Protein AF-A0A8H7RLG9-F1 (afdb_monomer)

Foldseek 3Di:
DDDDDDDDDDDDDPPDPFAWPDKDKDFQLLADPPDPDDDDDDDDDPPDDDDPPDPDLPPLDDSQNRQNWGWMKMWIATPVCNPDIDIDTPDDGDRDDQLDLSRLSNDDADPVLLVQLLVVVVVVDDLVVSQVVQCVVLCPPRSNHSSVHRDSSSSVSSVVVSCVVVLPPPCPPPVPDWDKDKDFDPVLLVCCLDPQVQEWEWEWDAPPDSDNQKIKIWIWTQDPPPRDTDTGMMMITSDPALVSVLVNLQVSVVSVRQHQEYEYAPDPSNVVSCCVNHVNHHYHYDVVNVVVVVVVVVVVPDDPPPDPPDD

pLDDT: mean 76.46, std 20.02, range [27.7, 96.75]

Sequence (311 aa):
MLETQESENQPHRRQRKQTVVWTRYYRCHRATIREQNDNNNSEDEEEELYDDDEIKTHPVQKKTKQAKCLASLKVTCYMDDINNVVISYLHEHSGHTPRSIEDVQFLPKSDKLNERILEELRKGYNVRSVREYLQCEYDSLPITNRDSYVNTVDVYNIFYKYREERCAKDTVDFASDQFSFGFSAPWQKELLLSTAGKFISSDATHDVSQYSDGVMYTMVIRHPIVGRGIPVAYLITNNLSSTPLVGWFYSLASLGLTPQRITIDHDFAEDNALTTVWPGCTTQHYVWHVQRAWMINIKSKVVASVGRTTG

Nearest PDB structures (foldseek):
  6xg8-assembly1_B  TM=5.060E-01  e=2.180E-05  Acetivibrio thermocellus ATCC 27405
  6xgx-assembly1_B  TM=5.159E-01  e=1.483E-04  Acetivibrio thermocellus ATCC 27405
  6xg8-assembly1_A  TM=4.562E-01  e=1.400E-04  Acetivibrio thermocellus ATCC 27405
  6p5a-assembly1_G  TM=3.256E-01  e=2.277E-03  Drosophila melanogaster
  1wsj-assembly5_E  TM=4.212E-01  e=1.779E-01  Escherichia coli

Radius of gyration: 31.83 Å; Cα contacts (8 Å, |Δi|>4): 408; chains: 1; bounding box: 73×69×99 Å

Secondary structure (DSSP, 8-state):
-----------------PPEEEEEEEE-TTS--------------------TT------SS----------EEEEEEETTEEEEEEEEEEE---SS-TTSHHHHTTSPPPHHHHHHHHHHHHTT--HHHHHHHHHHHTTTS-TTSGGG---HHHHHHHHHHHHHHHT---TTTSSS---EEEE--HHHHHHHHSGGGGEEEEEEEES-SS-TT-EEEEEEEE-TTT-SEEEEEEEEES--SHHHHHHHHHHHHHTT---SEEEE-S-HHHHHHHHHH-TTSEEEE-HHHHHHHHHHHHHHH----------

Solvent-accessible surface area (backbone atoms only — not comparable to full-atom values): 18660 Å² total; per-residue (Å²): 137,84,85,84,78,86,82,79,94,72,80,87,72,80,75,77,81,74,54,67,72,50,74,48,78,48,65,44,82,32,29,57,82,75,81,73,89,73,92,77,91,76,85,84,84,80,79,82,74,87,68,89,89,60,95,63,79,74,65,73,59,60,83,58,77,63,48,69,23,68,18,28,39,38,40,37,31,33,65,93,42,75,9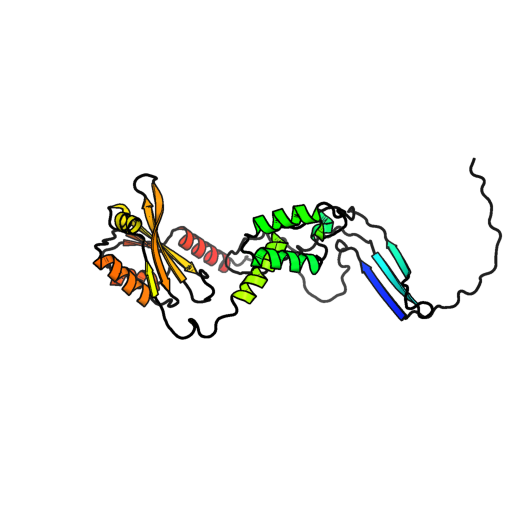2,50,69,50,77,43,79,78,40,68,74,46,86,60,67,91,56,36,70,85,56,24,63,61,46,81,66,55,69,68,58,53,50,53,51,50,54,43,47,73,73,70,49,52,64,65,58,46,30,55,51,49,30,62,73,26,55,85,45,57,64,74,41,35,64,34,56,54,49,67,61,63,43,48,54,50,50,51,53,52,47,52,65,71,48,52,70,63,77,71,82,60,73,84,59,86,48,69,52,71,53,60,54,74,70,28,44,55,48,43,63,36,84,41,28,30,46,32,35,44,45,78,41,69,66,76,50,87,42,92,59,24,34,34,39,39,35,28,28,49,37,86,84,84,65,43,80,40,78,33,36,38,34,41,28,54,55,87,57,31,62,54,52,34,55,51,49,45,52,45,39,74,76,63,45,69,50,50,30,40,32,30,62,99,45,70,34,58,53,53,20,43,51,70,69,41,68,84,37,44,80,40,68,43,64,66,61,54,50,52,55,48,53,54,55,50,61,78,66,64,70,84,79,79,75,78,78,80,125

Mean predicted aligned error: 18.96 Å

Structure (mmCIF, N/CA/C/O backbone):
data_AF-A0A8H7RLG9-F1
#
_entry.id   AF-A0A8H7RLG9-F1
#
loop_
_atom_site.group_PDB
_atom_site.id
_atom_site.type_symbol
_atom_site.label_atom_id
_atom_site.label_alt_id
_atom_site.label_comp_id
_atom_site.label_asym_id
_atom_site.label_entity_id
_atom_site.label_seq_id
_atom_site.pdbx_PDB_ins_code
_atom_site.Cartn_x
_atom_site.Cartn_y
_atom_site.Cartn_z
_atom_site.occupancy
_atom_site.B_iso_or_equiv
_atom_site.auth_seq_id
_atom_site.auth_comp_id
_atom_site.auth_asym_id
_atom_site.auth_atom_id
_atom_site.pdbx_PDB_model_num
ATOM 1 N N . MET A 1 1 ? 14.329 -24.732 -69.137 1.00 33.41 1 MET A N 1
ATOM 2 C CA . MET A 1 1 ? 15.637 -25.225 -69.608 1.00 33.41 1 MET A CA 1
ATOM 3 C C . MET A 1 1 ? 16.683 -24.345 -68.962 1.00 33.41 1 MET A C 1
ATOM 5 O O . MET A 1 1 ? 16.764 -23.178 -69.311 1.00 33.41 1 MET A O 1
ATOM 9 N N . LEU A 1 2 ? 17.341 -24.855 -67.925 1.00 31.31 2 LEU A N 1
ATOM 10 C CA . LEU A 1 2 ? 18.454 -24.187 -67.258 1.00 31.31 2 LEU A CA 1
ATOM 11 C C . LEU A 1 2 ? 19.719 -24.813 -67.836 1.00 31.31 2 LEU A C 1
ATOM 13 O O . LEU A 1 2 ? 19.971 -25.994 -67.612 1.00 31.31 2 LEU A O 1
ATOM 17 N N . GLU A 1 3 ? 20.436 -24.044 -68.649 1.00 27.70 3 GLU A N 1
ATOM 18 C CA . GLU A 1 3 ? 21.737 -24.428 -69.180 1.00 27.70 3 GLU A CA 1
ATOM 19 C C . GLU A 1 3 ? 22.777 -24.346 -68.062 1.00 27.70 3 GLU A C 1
ATOM 21 O O . GLU A 1 3 ? 23.038 -23.293 -67.481 1.00 27.70 3 GLU A O 1
ATOM 26 N N . THR A 1 4 ? 23.344 -25.503 -67.748 1.00 34.31 4 THR A N 1
ATOM 27 C CA . THR A 1 4 ? 24.574 -25.683 -66.984 1.00 34.31 4 THR A CA 1
ATOM 28 C C . THR A 1 4 ? 25.754 -25.162 -67.797 1.00 34.31 4 THR A C 1
ATOM 30 O O . THR A 1 4 ? 26.029 -25.694 -68.871 1.00 34.31 4 THR A O 1
ATOM 33 N N . GLN A 1 5 ? 26.476 -24.168 -67.278 1.00 29.81 5 GLN A N 1
ATOM 34 C CA . GLN A 1 5 ? 27.828 -23.855 -67.737 1.00 29.81 5 GLN A CA 1
ATOM 35 C C . GLN A 1 5 ? 28.839 -24.332 -66.694 1.00 29.81 5 GLN A C 1
ATOM 37 O O . GLN A 1 5 ? 28.851 -23.881 -65.548 1.00 29.81 5 GLN A O 1
ATOM 42 N N . GLU A 1 6 ? 29.644 -25.299 -67.124 1.00 33.03 6 GLU A N 1
ATOM 43 C CA . GLU A 1 6 ? 30.827 -25.823 -66.455 1.00 33.03 6 GLU A CA 1
ATOM 44 C C . GLU A 1 6 ? 31.849 -24.694 -66.262 1.00 33.03 6 GLU A C 1
ATOM 46 O O . GLU A 1 6 ? 32.234 -24.024 -67.219 1.00 33.03 6 GLU A O 1
ATOM 51 N N . SER A 1 7 ? 32.295 -24.466 -65.023 1.00 32.00 7 SER A N 1
ATOM 52 C CA . SER A 1 7 ? 33.404 -23.551 -64.750 1.00 32.00 7 SER A CA 1
ATOM 53 C C . SER A 1 7 ? 34.717 -24.328 -64.698 1.00 32.00 7 SER A C 1
ATOM 55 O O . SER A 1 7 ? 34.968 -25.092 -63.762 1.00 32.00 7 SER A O 1
ATOM 57 N N . GLU A 1 8 ? 35.543 -24.100 -65.713 1.00 30.66 8 GLU A N 1
ATOM 58 C CA . GLU A 1 8 ? 36.918 -24.566 -65.841 1.00 30.66 8 GLU A CA 1
ATOM 59 C C . GLU A 1 8 ? 37.817 -24.113 -64.674 1.00 30.66 8 GLU A C 1
ATOM 61 O O . GLU A 1 8 ? 37.698 -23.015 -64.127 1.00 30.66 8 GLU A O 1
ATOM 66 N N . ASN A 1 9 ? 38.759 -24.994 -64.328 1.00 38.34 9 ASN A N 1
ATOM 67 C CA . ASN A 1 9 ? 39.843 -24.810 -63.363 1.00 38.34 9 ASN A CA 1
ATOM 68 C C . ASN A 1 9 ? 40.581 -23.464 -63.516 1.00 38.34 9 ASN A C 1
ATOM 70 O O . ASN A 1 9 ? 41.278 -23.240 -64.505 1.00 38.34 9 ASN A O 1
ATOM 74 N N . GLN A 1 10 ? 40.557 -22.634 -62.467 1.00 32.44 10 GLN A N 1
ATOM 75 C CA . GLN A 1 10 ? 41.497 -21.520 -62.275 1.00 32.44 10 GLN A CA 1
ATOM 76 C C . GLN A 1 10 ? 42.357 -21.728 -61.015 1.00 32.44 10 GLN A C 1
ATOM 78 O O . GLN A 1 10 ? 41.879 -22.270 -60.016 1.00 32.44 10 GLN A O 1
ATOM 83 N N . PRO A 1 11 ? 43.641 -21.320 -61.038 1.00 33.50 11 PRO A N 1
ATOM 84 C CA . PRO A 1 11 ? 44.622 -21.708 -60.033 1.00 33.50 11 PRO A CA 1
ATOM 85 C C . PRO A 1 11 ? 44.360 -21.022 -58.690 1.00 33.50 11 PRO A C 1
ATOM 87 O O . PRO A 1 11 ? 43.974 -19.854 -58.634 1.00 33.50 11 PRO A O 1
ATOM 90 N N . HIS A 1 12 ? 44.636 -21.743 -57.599 1.00 38.50 12 HIS A N 1
ATOM 91 C CA . HIS A 1 12 ? 44.573 -21.257 -56.221 1.00 38.50 12 HIS A CA 1
ATOM 92 C C . HIS A 1 12 ? 45.371 -19.956 -56.032 1.00 38.50 12 HIS A C 1
ATOM 94 O O . HIS A 1 12 ? 46.566 -19.952 -55.724 1.00 38.50 12 HIS A O 1
ATOM 100 N N . ARG A 1 13 ? 44.681 -18.822 -56.166 1.00 37.75 13 ARG A N 1
ATOM 101 C CA . ARG A 1 13 ? 45.163 -17.510 -55.746 1.00 37.75 13 ARG A CA 1
ATOM 102 C C . ARG A 1 13 ? 45.296 -17.567 -54.224 1.00 37.75 13 ARG A C 1
ATOM 104 O O . ARG A 1 13 ? 44.290 -17.632 -53.522 1.00 37.75 13 ARG A O 1
ATOM 111 N N . ARG A 1 14 ? 46.532 -17.601 -53.708 1.00 42.75 14 ARG A N 1
ATOM 112 C CA . ARG A 1 14 ? 46.821 -17.495 -52.266 1.00 42.75 14 ARG A CA 1
ATOM 113 C C . ARG A 1 14 ? 46.059 -16.286 -51.714 1.00 42.75 14 ARG A C 1
ATOM 115 O O . ARG A 1 14 ? 46.437 -15.151 -51.997 1.00 42.75 14 ARG A O 1
ATOM 122 N N . GLN A 1 15 ? 44.984 -16.526 -50.962 1.00 48.16 15 GLN A N 1
ATOM 123 C CA . GLN A 1 15 ? 44.291 -15.475 -50.224 1.00 48.16 15 GLN A CA 1
ATOM 124 C C . GLN A 1 15 ? 45.324 -14.808 -49.312 1.00 48.16 15 GLN A C 1
ATOM 126 O O . GLN A 1 15 ? 45.970 -15.479 -48.501 1.00 48.16 15 GLN A O 1
ATOM 131 N N . ARG A 1 16 ? 45.533 -13.496 -49.482 1.00 52.50 16 ARG A N 1
ATOM 132 C CA . ARG A 1 16 ? 46.282 -12.694 -48.509 1.00 52.50 16 ARG A CA 1
ATOM 133 C C . ARG A 1 16 ? 45.641 -12.961 -47.148 1.00 52.50 16 ARG A C 1
ATOM 135 O O . ARG A 1 16 ? 44.439 -12.758 -47.000 1.00 52.50 16 ARG A O 1
ATOM 142 N N . LYS A 1 17 ? 46.420 -13.454 -46.182 1.00 57.03 17 LYS A N 1
ATOM 143 C CA . LYS A 1 17 ? 45.969 -13.567 -44.792 1.00 57.03 17 LYS A CA 1
ATOM 144 C C . LYS A 1 17 ? 45.695 -12.146 -44.302 1.00 57.03 17 LYS A C 1
ATOM 146 O O . LYS A 1 17 ? 46.638 -11.429 -43.990 1.00 57.03 17 LYS A O 1
ATOM 151 N N . GLN A 1 18 ? 44.433 -11.732 -44.325 1.00 70.50 18 GLN A N 1
ATOM 152 C CA . GLN A 1 18 ? 44.019 -10.448 -43.775 1.00 70.50 18 GLN A CA 1
ATOM 153 C C . GLN A 1 18 ? 44.262 -10.474 -42.268 1.00 70.50 18 GLN A C 1
ATOM 155 O O . GLN A 1 18 ? 43.882 -11.432 -41.586 1.00 70.50 18 GLN A O 1
ATOM 160 N N . THR A 1 19 ? 44.922 -9.444 -41.750 1.00 81.88 19 THR A N 1
ATOM 161 C CA . THR A 1 19 ? 45.192 -9.337 -40.317 1.00 81.88 19 THR A CA 1
ATOM 162 C C . THR A 1 19 ? 43.888 -9.001 -39.603 1.00 81.88 19 THR A C 1
ATOM 164 O O . THR A 1 19 ? 43.270 -7.975 -39.874 1.00 81.88 19 THR A O 1
ATOM 167 N N . VAL A 1 20 ? 43.439 -9.877 -38.708 1.00 85.56 20 VAL A N 1
ATOM 168 C CA . VAL A 1 20 ? 42.214 -9.682 -37.919 1.00 85.56 20 VAL A CA 1
ATOM 169 C C . VAL A 1 20 ? 42.529 -8.795 -36.716 1.00 85.56 20 VAL A C 1
ATOM 171 O O . VAL A 1 20 ? 43.452 -9.102 -35.967 1.00 85.56 20 VAL A O 1
ATOM 174 N N . VAL A 1 21 ? 41.753 -7.726 -36.513 1.00 87.19 21 VAL A N 1
ATOM 175 C CA . VAL A 1 21 ? 41.841 -6.880 -35.307 1.00 87.19 21 VAL A CA 1
ATOM 176 C C . VAL A 1 21 ? 41.187 -7.602 -34.136 1.00 87.19 21 VAL A C 1
ATOM 178 O O . VAL A 1 21 ? 41.783 -7.791 -33.081 1.00 87.19 21 VAL A O 1
ATOM 181 N N . TRP A 1 22 ? 39.939 -8.021 -34.339 1.00 86.19 22 TRP A N 1
ATOM 182 C CA . TRP A 1 22 ? 39.145 -8.737 -33.355 1.00 86.19 22 TRP A CA 1
ATOM 183 C C . TRP A 1 22 ? 38.048 -9.550 -34.041 1.00 86.19 22 TRP A C 1
ATOM 185 O O . TRP A 1 22 ? 37.663 -9.317 -35.189 1.00 86.19 22 TRP A O 1
ATOM 195 N N . THR A 1 23 ? 37.535 -10.543 -33.323 1.00 86.44 23 THR A N 1
ATOM 196 C CA . THR A 1 23 ? 36.366 -11.325 -33.726 1.00 86.44 23 THR A CA 1
ATOM 197 C C . THR A 1 23 ? 35.466 -11.525 -32.518 1.00 86.44 23 THR A C 1
ATOM 199 O O . THR A 1 23 ? 35.950 -11.845 -31.435 1.00 86.44 23 THR A O 1
ATOM 202 N N . ARG A 1 24 ? 34.156 -11.354 -32.706 1.00 85.50 24 ARG A N 1
ATOM 203 C CA . ARG A 1 24 ? 33.133 -11.632 -31.694 1.00 85.50 24 ARG A CA 1
ATOM 204 C C . ARG A 1 24 ? 32.118 -12.631 -32.226 1.00 85.50 24 ARG A C 1
ATOM 206 O O . ARG A 1 24 ? 31.741 -12.585 -33.396 1.00 85.50 24 ARG A O 1
ATOM 213 N N . TYR A 1 25 ? 31.671 -13.518 -31.347 1.00 85.25 25 TYR A N 1
ATOM 214 C CA . TYR A 1 25 ? 30.620 -14.486 -31.630 1.00 85.25 25 TYR A CA 1
ATOM 215 C C . TYR A 1 25 ? 29.374 -14.102 -30.848 1.00 85.25 25 TYR A C 1
ATOM 217 O O . TYR A 1 25 ? 29.449 -13.859 -29.646 1.00 85.25 25 TYR A O 1
ATOM 225 N N . TYR A 1 26 ? 28.234 -14.092 -31.525 1.00 81.00 26 TYR A N 1
ATOM 226 C CA . TYR A 1 26 ? 26.935 -13.868 -30.913 1.00 81.00 26 TYR A CA 1
ATOM 227 C C . TYR A 1 26 ? 26.076 -15.099 -31.167 1.00 81.00 26 TYR A C 1
ATOM 229 O O . TYR A 1 26 ? 26.047 -15.629 -32.279 1.00 81.00 26 TYR A O 1
ATOM 237 N N . ARG A 1 27 ? 25.399 -15.577 -30.125 1.00 83.19 27 ARG A N 1
ATOM 238 C CA . ARG A 1 27 ? 24.449 -16.690 -30.200 1.00 83.19 27 ARG A CA 1
ATOM 239 C C . ARG A 1 27 ? 23.040 -16.149 -30.004 1.00 83.19 27 ARG A C 1
ATOM 241 O O . ARG A 1 27 ? 22.855 -15.128 -29.346 1.00 83.19 27 ARG A O 1
ATOM 248 N N . CYS A 1 28 ? 22.055 -16.837 -30.568 1.00 80.56 28 CYS A N 1
ATOM 249 C CA . CYS A 1 28 ? 20.655 -16.546 -30.287 1.00 80.56 28 CYS A CA 1
ATOM 250 C C . CYS A 1 28 ? 20.379 -16.598 -28.775 1.00 80.56 28 CYS A C 1
ATOM 252 O O . CYS A 1 28 ? 20.872 -17.490 -28.087 1.00 80.56 28 CYS A O 1
ATOM 254 N N . HIS A 1 29 ? 19.543 -15.688 -28.270 1.00 74.31 29 HIS A N 1
ATOM 255 C CA . HIS A 1 29 ? 19.155 -15.659 -26.858 1.00 74.31 29 HIS A CA 1
ATOM 256 C C . HIS A 1 29 ? 18.408 -16.936 -26.415 1.00 74.31 29 HIS A C 1
ATOM 258 O O . HIS A 1 29 ? 18.486 -17.315 -25.255 1.00 74.31 29 HIS A O 1
ATOM 264 N N . ARG A 1 30 ? 17.750 -17.656 -27.343 1.00 75.06 30 ARG A N 1
ATOM 265 C CA . ARG A 1 30 ? 17.123 -18.971 -27.098 1.00 75.06 30 ARG A CA 1
ATOM 266 C C . ARG A 1 30 ? 18.069 -20.167 -27.289 1.00 75.06 30 ARG A C 1
ATOM 268 O O . ARG A 1 30 ? 17.601 -21.312 -27.304 1.00 75.06 30 ARG A O 1
ATOM 275 N N . ALA A 1 31 ? 19.368 -19.942 -27.496 1.00 76.31 31 ALA A N 1
ATOM 276 C CA . ALA A 1 31 ? 20.347 -21.024 -27.549 1.00 76.31 31 ALA A CA 1
ATOM 277 C C . ALA A 1 31 ? 20.483 -21.674 -26.166 1.00 76.31 31 ALA A C 1
ATOM 279 O O . ALA A 1 31 ? 20.574 -20.984 -25.153 1.00 76.31 31 ALA A O 1
ATOM 280 N N . THR A 1 32 ? 20.521 -23.006 -26.109 1.00 65.69 32 THR A N 1
ATOM 281 C CA . THR A 1 32 ? 20.933 -23.701 -24.883 1.00 65.69 32 THR A CA 1
ATOM 282 C C . THR A 1 32 ? 22.382 -23.345 -24.591 1.00 65.69 32 THR A C 1
ATOM 284 O O . THR A 1 32 ? 23.233 -23.434 -25.485 1.00 65.69 32 THR A O 1
ATOM 287 N N . ILE A 1 33 ? 22.673 -22.952 -23.351 1.00 55.72 33 ILE A N 1
ATOM 288 C CA . ILE A 1 33 ? 24.050 -22.824 -22.883 1.00 55.72 33 ILE A CA 1
ATOM 289 C C . ILE A 1 33 ? 24.659 -24.226 -22.987 1.00 55.72 33 ILE A C 1
ATOM 291 O O . ILE A 1 33 ? 24.348 -25.101 -22.189 1.00 55.72 33 ILE A O 1
ATOM 295 N N . ARG A 1 34 ? 25.473 -24.482 -24.019 1.00 39.72 34 ARG A N 1
ATOM 296 C CA . ARG A 1 34 ? 26.425 -25.592 -23.957 1.00 39.72 34 ARG A CA 1
ATOM 297 C C . ARG A 1 34 ? 27.385 -25.229 -22.837 1.00 39.72 34 ARG A C 1
ATOM 299 O O . ARG A 1 34 ? 28.116 -24.250 -22.986 1.00 39.72 34 ARG A O 1
ATOM 306 N N . GLU A 1 35 ? 27.285 -25.981 -21.749 1.00 37.06 35 GLU A N 1
ATOM 307 C CA . GLU A 1 35 ? 28.168 -25.987 -20.590 1.00 37.06 35 GLU A CA 1
ATOM 308 C C . GLU A 1 35 ? 29.601 -25.627 -20.995 1.00 37.06 35 GLU A C 1
ATOM 310 O O . GLU A 1 35 ? 30.276 -26.353 -21.726 1.00 37.06 35 GLU A O 1
ATOM 315 N N . GLN A 1 36 ? 30.061 -24.468 -20.537 1.00 32.81 36 GLN A N 1
ATOM 316 C CA . GLN A 1 36 ? 31.442 -24.358 -20.108 1.00 32.81 36 GLN A CA 1
ATOM 317 C C . GLN A 1 36 ? 31.371 -24.453 -18.592 1.00 32.81 36 GLN A C 1
ATOM 319 O O . GLN A 1 36 ? 30.741 -23.609 -17.960 1.00 32.81 36 GLN A O 1
ATOM 324 N N . ASN A 1 37 ? 31.911 -25.560 -18.081 1.00 33.09 37 ASN A N 1
ATOM 325 C CA . ASN A 1 37 ? 32.079 -25.889 -16.673 1.00 33.09 37 ASN A CA 1
ATOM 326 C C . ASN A 1 37 ? 32.333 -24.643 -15.819 1.00 33.09 37 ASN A C 1
ATOM 328 O O . ASN A 1 37 ? 33.322 -23.953 -16.039 1.00 33.09 37 ASN A O 1
ATOM 332 N N . ASP A 1 38 ? 31.457 -24.404 -14.849 1.00 30.23 38 ASP A N 1
ATOM 333 C CA . ASP A 1 38 ? 31.837 -24.538 -13.446 1.00 30.23 38 ASP A CA 1
ATOM 334 C C . ASP A 1 38 ? 30.580 -24.779 -12.594 1.00 30.23 38 ASP A C 1
ATOM 336 O O . ASP A 1 38 ? 29.565 -24.099 -12.723 1.00 30.23 38 ASP A O 1
ATOM 340 N N . ASN A 1 39 ? 30.672 -25.841 -11.793 1.00 34.50 39 ASN A N 1
ATOM 341 C CA . ASN A 1 39 ? 29.748 -26.368 -10.790 1.00 34.50 39 ASN A CA 1
ATOM 342 C C . ASN A 1 39 ? 28.589 -25.453 -10.352 1.00 34.50 39 ASN A C 1
ATOM 344 O O . ASN A 1 39 ? 28.800 -24.465 -9.652 1.00 34.50 39 ASN A O 1
ATOM 348 N N . ASN A 1 40 ? 27.353 -25.886 -10.608 1.00 30.81 40 ASN A N 1
ATOM 349 C CA . ASN A 1 40 ? 26.469 -26.388 -9.549 1.00 30.81 40 ASN A CA 1
ATOM 350 C C . ASN A 1 40 ? 25.147 -26.895 -10.139 1.00 30.81 40 ASN A C 1
ATOM 352 O O . ASN A 1 40 ? 24.507 -26.233 -10.953 1.00 30.81 40 ASN A O 1
ATOM 356 N N . ASN A 1 41 ? 24.764 -28.086 -9.685 1.00 32.19 41 ASN A N 1
ATOM 357 C CA . ASN A 1 41 ? 23.453 -28.686 -9.875 1.00 32.19 41 ASN A CA 1
ATOM 358 C C . ASN A 1 41 ? 22.343 -27.735 -9.413 1.00 32.19 41 ASN A C 1
ATOM 360 O O . ASN A 1 41 ? 22.394 -27.263 -8.280 1.00 32.19 41 ASN A O 1
ATOM 364 N N . SER A 1 42 ? 21.295 -27.597 -10.218 1.00 31.62 42 SER A N 1
ATOM 365 C CA . SER A 1 42 ? 19.932 -27.831 -9.733 1.00 31.62 42 SER A CA 1
ATOM 366 C C . SER A 1 42 ? 18.995 -27.961 -10.929 1.00 31.62 42 SER 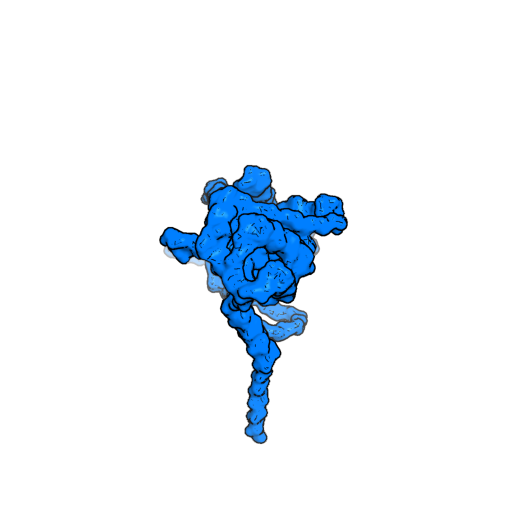A C 1
ATOM 368 O O . SER A 1 42 ? 18.769 -27.007 -11.680 1.00 31.62 42 SER A O 1
ATOM 370 N N . GLU A 1 43 ? 18.488 -29.176 -11.101 1.00 35.47 43 GLU A N 1
ATOM 371 C CA . GLU A 1 43 ? 17.191 -29.409 -11.716 1.00 35.47 43 GLU A CA 1
ATOM 372 C C . GLU A 1 43 ? 16.101 -28.690 -10.899 1.00 35.47 43 GLU A C 1
ATOM 374 O O . GLU A 1 43 ? 16.318 -28.279 -9.758 1.00 35.47 43 GLU A O 1
ATOM 379 N N . ASP A 1 44 ? 14.934 -28.609 -11.524 1.00 30.69 44 ASP A N 1
ATOM 380 C CA . ASP A 1 44 ? 13.618 -28.512 -10.903 1.00 30.69 44 ASP A CA 1
ATOM 381 C C . ASP A 1 44 ? 12.883 -27.170 -10.887 1.00 30.69 44 ASP A C 1
ATOM 383 O O . ASP A 1 44 ? 13.403 -26.060 -10.789 1.00 30.69 44 ASP A O 1
ATOM 387 N N . GLU A 1 45 ? 11.595 -27.375 -11.116 1.00 38.09 45 GLU A N 1
ATOM 388 C CA . GLU A 1 45 ? 10.506 -26.467 -11.377 1.00 38.09 45 GLU A CA 1
ATOM 389 C C . GLU A 1 45 ? 10.205 -25.629 -10.131 1.00 38.09 45 GLU A C 1
ATOM 391 O O . GLU A 1 45 ? 9.706 -26.136 -9.129 1.00 38.09 45 GLU A O 1
ATOM 396 N N . GLU A 1 46 ? 10.466 -24.323 -10.192 1.00 33.44 46 GLU A N 1
ATOM 397 C CA . GLU A 1 46 ? 9.913 -23.388 -9.214 1.00 33.44 46 GLU A CA 1
ATOM 398 C C . GLU A 1 46 ? 8.503 -22.982 -9.656 1.00 33.44 46 GLU A C 1
ATOM 400 O O . GLU A 1 46 ? 8.294 -22.142 -10.535 1.00 33.44 46 GLU A O 1
ATOM 405 N N . GLU A 1 47 ? 7.520 -23.624 -9.032 1.00 32.94 47 GLU A N 1
ATOM 406 C CA . GLU A 1 47 ? 6.166 -23.110 -8.888 1.00 32.94 47 GLU A CA 1
ATOM 407 C C . GLU A 1 47 ? 6.266 -21.806 -8.066 1.00 32.94 47 GLU A C 1
ATOM 409 O O . GLU A 1 47 ? 6.433 -21.837 -6.847 1.00 32.94 47 GLU A O 1
ATOM 414 N N . GLU A 1 48 ? 6.282 -20.654 -8.752 1.00 36.88 48 GLU A N 1
ATOM 415 C CA . GLU A 1 48 ? 6.401 -19.317 -8.147 1.00 36.88 48 GLU A CA 1
ATOM 416 C C . GLU A 1 48 ? 5.249 -19.082 -7.151 1.00 36.88 48 GLU A C 1
ATOM 418 O O . GLU A 1 48 ? 4.126 -18.727 -7.518 1.00 36.88 48 GLU A O 1
ATOM 423 N N . LEU A 1 49 ? 5.542 -19.279 -5.865 1.00 31.67 49 LEU A N 1
ATOM 424 C CA . LEU A 1 49 ? 4.731 -18.811 -4.751 1.00 31.67 49 LEU A CA 1
ATOM 425 C C . LEU A 1 49 ? 5.026 -17.313 -4.590 1.00 31.67 49 LEU A C 1
ATOM 427 O O . LEU A 1 49 ? 6.157 -16.933 -4.302 1.00 31.67 49 LEU A O 1
ATOM 431 N N . TYR A 1 50 ? 4.030 -16.466 -4.841 1.00 31.56 50 TYR A N 1
ATOM 432 C CA . TYR A 1 50 ? 4.151 -15.015 -4.704 1.00 31.56 50 TYR A CA 1
ATOM 433 C C . TYR A 1 50 ? 4.468 -14.641 -3.243 1.00 31.56 50 TYR A C 1
ATOM 435 O O . TYR A 1 50 ? 3.594 -14.727 -2.383 1.00 31.56 50 TYR A O 1
ATOM 443 N N . ASP A 1 51 ? 5.716 -14.249 -2.973 1.00 32.16 51 ASP A N 1
ATOM 444 C CA . ASP A 1 51 ? 6.109 -13.486 -1.783 1.00 32.16 51 ASP A CA 1
ATOM 445 C C . ASP A 1 51 ? 5.891 -11.996 -2.093 1.00 32.16 51 ASP A C 1
ATOM 447 O O . ASP A 1 51 ? 6.607 -11.418 -2.912 1.00 32.16 51 ASP A O 1
ATOM 451 N N . ASP A 1 52 ? 4.884 -11.385 -1.463 1.00 39.34 52 ASP A N 1
ATOM 452 C CA . ASP A 1 52 ? 4.572 -9.947 -1.579 1.00 39.34 52 ASP A CA 1
ATOM 453 C C . ASP A 1 52 ? 5.549 -9.055 -0.776 1.00 39.34 52 ASP A C 1
ATOM 455 O O . ASP A 1 52 ? 5.538 -7.835 -0.927 1.00 39.34 52 ASP A O 1
ATOM 459 N N . ASP A 1 53 ? 6.429 -9.649 0.040 1.00 37.56 53 ASP A N 1
ATOM 460 C CA . ASP A 1 53 ? 7.193 -8.943 1.082 1.00 37.56 53 ASP A CA 1
ATOM 461 C C . ASP A 1 53 ? 8.651 -8.600 0.681 1.00 37.56 53 ASP A C 1
ATOM 463 O O . ASP A 1 53 ? 9.418 -8.073 1.485 1.00 37.56 53 ASP A O 1
ATOM 467 N N . GLU A 1 54 ? 9.072 -8.857 -0.564 1.00 39.22 54 GLU A N 1
ATOM 468 C CA . GLU A 1 54 ? 10.418 -8.503 -1.040 1.00 39.22 54 GLU A CA 1
ATOM 469 C C . GLU A 1 54 ? 10.333 -7.778 -2.391 1.00 39.22 54 GLU A C 1
ATOM 471 O O . GLU A 1 54 ? 10.011 -8.379 -3.418 1.00 39.22 54 GLU A O 1
ATOM 476 N N . ILE A 1 55 ? 10.637 -6.470 -2.412 1.00 46.25 55 ILE A N 1
ATOM 477 C CA . ILE A 1 55 ? 10.710 -5.653 -3.637 1.00 46.25 55 ILE A CA 1
ATOM 478 C C . ILE A 1 55 ? 11.937 -6.102 -4.443 1.00 46.25 55 ILE A C 1
ATOM 480 O O . ILE A 1 55 ? 12.980 -5.452 -4.493 1.00 46.25 55 ILE A O 1
ATOM 484 N N . LYS A 1 56 ? 11.827 -7.260 -5.087 1.00 42.56 56 LYS A N 1
ATOM 485 C CA . LYS A 1 56 ? 12.752 -7.696 -6.123 1.00 42.56 56 LYS A CA 1
ATOM 486 C C . LYS A 1 56 ? 12.342 -6.964 -7.386 1.00 42.56 56 LYS A C 1
ATOM 488 O O . LYS A 1 56 ? 11.208 -7.093 -7.843 1.00 42.56 56 LYS A O 1
ATOM 493 N N . THR A 1 57 ? 13.264 -6.196 -7.967 1.00 40.78 57 THR A N 1
ATOM 494 C CA . THR A 1 57 ? 13.118 -5.690 -9.336 1.00 40.78 57 THR A CA 1
ATOM 495 C C . THR A 1 57 ? 12.586 -6.823 -10.202 1.00 40.78 57 THR A C 1
ATOM 497 O O . THR A 1 57 ? 13.267 -7.844 -10.331 1.00 40.78 57 THR A O 1
ATOM 500 N N . HIS A 1 58 ? 11.379 -6.683 -10.756 1.00 44.62 58 HIS A N 1
ATOM 501 C CA . HIS A 1 58 ? 10.833 -7.742 -11.590 1.00 44.62 58 HIS A CA 1
ATOM 502 C C . HIS A 1 58 ? 11.823 -7.982 -12.733 1.00 44.62 58 HIS A C 1
ATOM 504 O O . HIS A 1 58 ? 12.166 -7.030 -13.452 1.00 44.62 58 HIS A O 1
ATOM 510 N N . PRO A 1 59 ? 12.341 -9.209 -12.908 1.00 46.53 59 PRO A N 1
ATOM 511 C CA . PRO A 1 59 ? 13.216 -9.488 -14.027 1.00 46.53 59 PRO A CA 1
ATOM 512 C C . PRO A 1 59 ? 12.410 -9.272 -15.313 1.00 46.53 59 PRO A C 1
ATOM 514 O O . PRO A 1 59 ? 11.578 -10.093 -15.690 1.00 46.53 59 PRO A O 1
ATOM 517 N N . VAL A 1 60 ? 12.654 -8.146 -16.000 1.00 46.25 60 VAL A N 1
ATOM 518 C CA . VAL A 1 60 ? 12.082 -7.858 -17.337 1.00 46.25 60 VAL A CA 1
ATOM 519 C C . VAL A 1 60 ? 12.466 -8.969 -18.308 1.00 46.25 60 VAL A C 1
ATOM 521 O O . VAL A 1 60 ? 11.707 -9.317 -19.208 1.00 46.25 60 VAL A O 1
ATOM 524 N N . GLN A 1 61 ? 13.629 -9.573 -18.083 1.00 50.62 61 GLN A N 1
ATOM 525 C CA . GLN A 1 61 ? 14.057 -10.781 -18.757 1.00 50.62 61 GLN A CA 1
ATOM 526 C C . GLN A 1 61 ? 13.795 -11.985 -17.854 1.00 50.62 61 GLN A C 1
ATOM 528 O O . GLN A 1 61 ? 14.688 -12.445 -17.142 1.00 50.62 61 GLN A O 1
ATOM 533 N N . LYS A 1 62 ? 12.582 -12.553 -17.926 1.00 50.03 62 LYS A N 1
ATOM 534 C CA . LYS A 1 62 ? 12.438 -13.987 -17.629 1.00 50.03 62 LYS A CA 1
ATOM 535 C C . LYS A 1 62 ? 13.499 -14.727 -18.450 1.00 50.03 62 LYS A C 1
ATOM 537 O O . LYS A 1 62 ? 13.720 -14.359 -19.608 1.00 50.03 62 LYS A O 1
ATOM 542 N N . LYS A 1 63 ? 14.157 -15.745 -17.871 1.00 52.97 63 LYS A N 1
ATOM 543 C CA . LYS A 1 63 ? 15.057 -16.638 -18.624 1.00 52.97 63 LYS A CA 1
ATOM 544 C C . LYS A 1 63 ? 14.309 -17.042 -19.893 1.00 52.97 63 LYS A C 1
ATOM 546 O O . LYS A 1 63 ? 13.248 -17.661 -19.823 1.00 52.97 63 LYS A O 1
ATOM 551 N N . THR A 1 64 ? 14.802 -16.600 -21.043 1.00 58.66 64 THR A N 1
ATOM 552 C CA . THR A 1 64 ? 14.140 -16.833 -22.326 1.00 58.66 64 THR A CA 1
ATOM 553 C C . THR A 1 64 ? 13.935 -18.332 -22.480 1.00 58.66 64 THR A C 1
ATOM 555 O O . THR A 1 64 ? 14.896 -19.078 -22.278 1.00 58.66 64 THR A O 1
ATOM 558 N N . LYS A 1 65 ? 12.712 -18.782 -22.803 1.00 60.72 65 LYS A N 1
ATOM 559 C CA . LYS A 1 65 ? 12.421 -20.213 -22.989 1.00 60.72 65 LYS A CA 1
ATOM 560 C C . LYS A 1 65 ? 13.444 -20.788 -23.969 1.00 60.72 65 LYS A C 1
ATOM 562 O O . LYS A 1 65 ? 13.449 -20.426 -25.148 1.00 60.72 65 LYS A O 1
ATOM 567 N N . GLN A 1 66 ? 14.357 -21.617 -23.464 1.00 67.75 66 GLN A N 1
ATOM 568 C CA . GLN A 1 66 ? 15.438 -22.172 -24.268 1.00 67.75 66 GLN A CA 1
ATOM 569 C C . GLN A 1 66 ? 14.818 -23.065 -25.345 1.00 67.75 66 GLN A C 1
ATOM 571 O O . GLN A 1 66 ? 14.072 -23.988 -25.038 1.00 67.75 66 GLN A O 1
ATOM 576 N N . ALA A 1 67 ? 15.117 -22.785 -26.613 1.00 68.19 67 ALA A N 1
ATOM 577 C CA . ALA A 1 67 ? 14.551 -23.503 -27.758 1.00 68.19 67 ALA A CA 1
ATOM 578 C C . ALA A 1 67 ? 15.593 -24.392 -28.456 1.00 68.19 67 ALA A C 1
ATOM 580 O O . ALA A 1 67 ? 15.381 -24.819 -29.587 1.00 68.19 67 ALA A O 1
ATOM 581 N N . LYS A 1 68 ? 16.748 -24.633 -27.810 1.00 77.12 68 LYS A N 1
ATOM 582 C CA . LYS A 1 68 ? 17.900 -25.352 -28.394 1.00 77.12 68 LYS A CA 1
ATOM 583 C C . LYS A 1 68 ? 18.354 -24.756 -29.738 1.00 77.12 68 LYS A C 1
ATOM 585 O O . LYS A 1 68 ? 18.863 -25.467 -30.601 1.00 77.12 68 LYS A O 1
ATOM 590 N N . CYS A 1 69 ? 18.186 -23.444 -29.922 1.00 81.19 69 CYS A N 1
ATOM 591 C CA . CYS A 1 69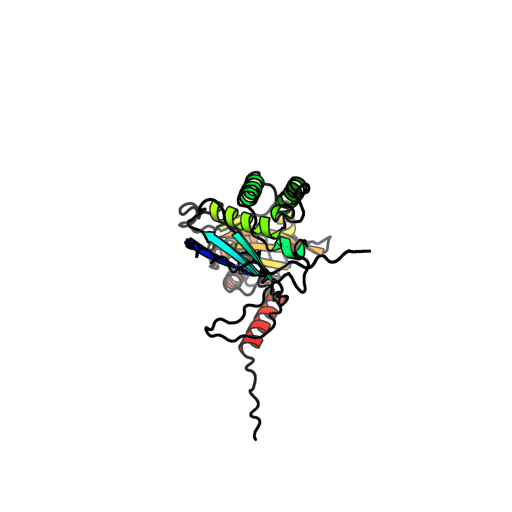 ? 18.548 -22.788 -31.175 1.00 81.19 69 CYS A CA 1
ATOM 592 C C . CYS A 1 69 ? 20.073 -22.754 -31.364 1.00 81.19 69 CYS A C 1
ATOM 594 O O . CYS A 1 69 ? 20.803 -22.325 -30.473 1.00 81.19 69 CYS A O 1
ATOM 596 N N . LEU A 1 70 ? 20.552 -23.144 -32.548 1.00 82.38 70 LEU A N 1
ATOM 597 C CA . LEU A 1 70 ? 21.982 -23.148 -32.891 1.00 82.38 70 LEU A CA 1
ATOM 598 C C . LEU A 1 70 ? 22.448 -21.867 -33.602 1.00 82.38 70 LEU A C 1
ATOM 600 O O . LEU A 1 70 ? 23.651 -21.691 -33.818 1.00 82.38 70 LEU A O 1
ATOM 604 N N . ALA A 1 71 ? 21.513 -20.968 -33.935 1.00 84.94 71 ALA A N 1
ATOM 605 C CA . ALA A 1 71 ? 21.812 -19.730 -34.641 1.00 84.94 71 ALA A CA 1
ATOM 606 C C . ALA A 1 71 ? 22.929 -18.941 -33.965 1.00 84.94 71 ALA A C 1
ATOM 608 O O . ALA A 1 71 ? 22.891 -18.628 -32.768 1.00 84.94 71 ALA A O 1
ATOM 609 N N . SER A 1 72 ? 23.932 -18.625 -34.769 1.00 86.56 72 SER A N 1
ATOM 610 C CA . SER A 1 72 ? 25.108 -17.887 -34.347 1.00 86.56 72 SER A CA 1
ATOM 611 C C . SER A 1 72 ? 25.620 -17.041 -35.497 1.00 86.56 72 SER A C 1
ATOM 613 O O . SER A 1 72 ? 25.597 -17.455 -36.657 1.00 86.56 72 SER A O 1
ATOM 615 N N . LEU A 1 73 ? 26.095 -15.849 -35.160 1.00 89.06 73 LEU A N 1
ATOM 616 C CA . LEU A 1 73 ? 26.772 -14.963 -36.091 1.00 89.06 73 LEU A CA 1
ATOM 617 C C . LEU A 1 73 ? 28.164 -14.631 -35.566 1.00 89.06 73 LEU A C 1
ATOM 619 O O . LEU A 1 73 ? 28.408 -14.539 -34.359 1.00 89.06 73 LEU A O 1
ATOM 623 N N . LYS A 1 74 ? 29.082 -14.465 -36.506 1.00 90.12 74 LYS A N 1
ATOM 624 C CA . LYS A 1 74 ? 30.467 -14.085 -36.285 1.00 90.12 74 LYS A CA 1
ATOM 625 C C . LYS A 1 74 ? 30.670 -12.704 -36.884 1.00 90.12 74 LYS A C 1
ATOM 627 O O . LYS A 1 74 ? 30.416 -12.510 -38.068 1.00 90.12 74 LYS A O 1
ATOM 632 N N . VAL A 1 75 ? 31.132 -11.766 -36.070 1.00 89.44 75 VAL A N 1
ATOM 633 C CA . VAL A 1 75 ? 31.528 -10.430 -36.516 1.00 89.44 75 VAL A CA 1
ATOM 634 C C . VAL A 1 75 ? 33.043 -10.358 -36.468 1.00 89.44 75 VAL A C 1
ATOM 636 O O . VAL A 1 75 ? 33.636 -10.584 -35.411 1.00 89.44 75 VAL A O 1
ATOM 639 N N . THR A 1 76 ? 33.668 -10.056 -37.599 1.00 87.19 76 THR A N 1
ATOM 640 C CA . THR A 1 76 ? 35.122 -9.939 -37.716 1.00 87.19 76 THR A CA 1
ATOM 641 C C . THR A 1 76 ? 35.487 -8.566 -38.262 1.00 87.19 76 THR A C 1
ATOM 643 O O . THR A 1 76 ? 34.975 -8.145 -39.295 1.00 87.19 76 THR A O 1
ATOM 646 N N . CYS A 1 77 ? 36.390 -7.881 -37.564 1.00 88.19 77 CYS A N 1
ATOM 647 C CA . CYS A 1 77 ? 37.003 -6.640 -38.021 1.00 88.19 77 CYS A CA 1
ATOM 648 C C . CYS A 1 77 ? 38.422 -6.935 -38.514 1.00 88.19 77 CYS A C 1
ATOM 650 O O . CYS A 1 77 ? 39.195 -7.620 -37.833 1.00 88.19 77 CYS A O 1
ATOM 652 N N . TYR A 1 78 ? 38.756 -6.426 -39.696 1.00 88.69 78 TYR A N 1
ATOM 653 C CA . TYR A 1 78 ? 40.056 -6.616 -40.332 1.00 88.69 78 TYR A CA 1
ATOM 654 C C . TYR A 1 78 ? 40.850 -5.310 -40.308 1.00 88.69 78 TYR A C 1
ATOM 656 O O . TYR A 1 78 ? 40.285 -4.232 -40.442 1.00 88.69 78 TYR A O 1
ATOM 664 N N . MET A 1 79 ? 42.171 -5.404 -40.155 1.00 82.81 79 MET A N 1
ATOM 665 C CA . MET A 1 79 ? 43.070 -4.241 -40.142 1.00 82.81 79 MET A CA 1
ATOM 666 C C . MET A 1 79 ? 43.034 -3.465 -41.459 1.00 82.81 79 MET A C 1
ATOM 668 O O . MET A 1 79 ? 43.225 -2.254 -41.461 1.00 82.81 79 MET A O 1
ATOM 672 N N . ASP A 1 80 ? 42.777 -4.165 -42.565 1.00 84.38 80 ASP A N 1
ATOM 673 C CA . ASP A 1 80 ? 42.711 -3.577 -43.903 1.00 84.38 80 ASP A CA 1
ATOM 674 C C . ASP A 1 80 ? 41.498 -2.637 -44.068 1.00 84.38 80 ASP A C 1
ATOM 676 O O . ASP A 1 80 ? 41.495 -1.800 -44.967 1.00 84.38 80 ASP A O 1
ATOM 680 N N . ASP A 1 81 ? 40.479 -2.768 -43.208 1.00 81.50 81 ASP A N 1
ATOM 681 C CA . ASP A 1 81 ? 39.268 -1.948 -43.216 1.00 81.50 81 ASP A CA 1
ATOM 682 C C . ASP A 1 81 ? 38.666 -1.860 -41.805 1.00 81.50 81 ASP A C 1
ATOM 684 O O . ASP A 1 81 ? 37.719 -2.562 -41.452 1.00 81.50 81 ASP A O 1
ATOM 688 N N . ILE A 1 82 ? 39.257 -1.003 -40.968 1.00 83.31 82 ILE A N 1
ATOM 689 C CA . ILE A 1 82 ? 38.879 -0.870 -39.553 1.00 83.31 82 ILE A CA 1
ATOM 690 C C . ILE A 1 82 ? 37.500 -0.228 -39.343 1.00 83.31 82 ILE A C 1
ATOM 692 O O . ILE A 1 82 ? 36.908 -0.368 -38.274 1.00 83.31 82 ILE A O 1
ATOM 696 N N . ASN A 1 83 ? 36.989 0.479 -40.354 1.00 83.00 83 ASN A N 1
ATOM 697 C CA . ASN A 1 83 ? 35.703 1.171 -40.281 1.00 83.00 83 ASN A CA 1
ATOM 698 C C . ASN A 1 83 ? 34.527 0.256 -40.635 1.00 83.00 83 ASN A C 1
ATOM 700 O O . ASN A 1 83 ? 33.388 0.585 -40.310 1.00 83.00 83 ASN A O 1
ATOM 704 N N . ASN A 1 84 ? 34.790 -0.891 -41.265 1.00 81.19 84 ASN A N 1
ATOM 705 C CA . ASN A 1 84 ? 33.771 -1.872 -41.599 1.00 81.19 84 ASN A CA 1
ATOM 706 C C . ASN A 1 84 ? 33.998 -3.189 -40.852 1.00 81.19 84 ASN A C 1
ATOM 708 O O . ASN A 1 84 ? 35.098 -3.551 -40.433 1.00 81.19 84 ASN A O 1
ATOM 712 N N . VAL A 1 85 ? 32.913 -3.937 -40.677 1.00 87.50 85 VAL A N 1
ATOM 713 C CA . VAL A 1 85 ? 32.944 -5.267 -40.071 1.00 87.50 85 VAL A CA 1
ATOM 714 C C . VAL A 1 85 ? 32.296 -6.268 -41.009 1.00 87.50 85 VAL A C 1
ATOM 716 O O . VAL A 1 85 ? 31.273 -5.990 -41.632 1.00 87.50 85 VAL A O 1
ATOM 719 N N . VAL A 1 86 ? 32.881 -7.457 -41.096 1.00 86.00 86 VAL A N 1
ATOM 720 C CA . VAL A 1 86 ? 32.303 -8.571 -41.843 1.00 86.00 86 VAL A CA 1
ATOM 721 C C . VAL A 1 86 ? 31.423 -9.372 -40.898 1.00 86.00 86 VAL A C 1
ATOM 723 O O . VAL A 1 86 ? 31.887 -9.863 -39.867 1.00 86.00 86 VAL A O 1
ATOM 726 N N . ILE A 1 87 ? 30.151 -9.511 -41.261 1.00 87.25 87 ILE A N 1
ATOM 727 C CA . ILE A 1 87 ? 29.178 -10.324 -40.533 1.00 87.25 87 ILE A CA 1
ATOM 728 C C . ILE A 1 87 ? 28.997 -11.635 -41.296 1.00 87.25 87 ILE A C 1
ATOM 730 O O . ILE A 1 87 ? 28.613 -11.642 -42.461 1.00 87.25 87 ILE A O 1
ATOM 734 N N . SER A 1 88 ? 29.287 -12.755 -40.641 1.00 86.81 88 SER A N 1
ATOM 735 C CA . SER A 1 88 ? 29.078 -14.101 -41.173 1.00 86.81 88 SER A CA 1
ATOM 736 C C . SER A 1 88 ? 28.035 -14.831 -40.339 1.00 86.81 88 SER A C 1
ATOM 738 O O . SER A 1 88 ? 28.205 -15.003 -39.131 1.00 86.81 88 SER A O 1
ATOM 740 N N . TYR A 1 89 ? 26.970 -15.290 -40.984 1.00 83.94 89 TYR A N 1
ATOM 741 C CA . TYR A 1 89 ? 25.948 -16.126 -40.360 1.00 83.94 89 TYR A CA 1
ATOM 742 C C . TYR A 1 89 ? 26.430 -17.577 -40.398 1.00 83.94 89 TYR A C 1
ATOM 744 O O . TYR A 1 89 ? 26.645 -18.127 -41.473 1.00 83.94 89 TYR A O 1
ATOM 752 N N . LEU A 1 90 ? 26.681 -18.170 -39.229 1.00 83.69 90 LEU A N 1
ATOM 753 C CA . LEU A 1 90 ? 27.229 -19.528 -39.128 1.00 83.69 90 LEU A CA 1
ATOM 754 C C . LEU A 1 90 ? 26.128 -20.587 -39.143 1.00 83.69 90 LEU A C 1
ATOM 756 O O . LEU A 1 90 ? 26.316 -21.662 -39.699 1.00 83.69 90 LEU A O 1
ATOM 760 N N . HIS A 1 91 ? 24.995 -20.282 -38.513 1.00 84.88 91 HIS A N 1
ATOM 761 C CA . HIS A 1 91 ? 23.849 -21.178 -38.408 1.00 84.88 91 HIS A CA 1
ATOM 762 C C . HIS A 1 91 ? 22.558 -20.363 -38.461 1.00 84.88 91 HIS A C 1
ATOM 764 O O . HIS A 1 91 ? 22.490 -19.271 -37.889 1.00 84.88 91 HIS A O 1
ATOM 770 N N . GLU A 1 92 ? 21.535 -20.917 -39.104 1.00 82.69 92 GLU A N 1
ATOM 771 C CA . GLU A 1 92 ? 20.192 -20.340 -39.144 1.00 82.69 92 GLU A CA 1
ATOM 772 C C . GLU A 1 92 ? 19.396 -20.645 -37.866 1.00 82.69 92 GLU A C 1
ATOM 774 O O . GLU A 1 92 ? 19.756 -21.512 -37.062 1.00 82.69 92 GLU A O 1
ATOM 779 N N . HIS A 1 93 ? 18.310 -19.899 -37.658 1.00 80.94 93 HIS A N 1
ATOM 780 C CA . HIS A 1 93 ? 17.406 -20.124 -36.534 1.00 80.94 93 HIS A CA 1
ATOM 781 C C . HIS A 1 93 ? 16.601 -21.406 -36.734 1.00 80.94 93 HIS A C 1
ATOM 783 O O . HIS A 1 93 ? 15.944 -21.591 -37.754 1.00 80.94 93 HIS A O 1
ATOM 789 N N . SER A 1 94 ? 16.625 -22.271 -35.722 1.00 76.88 94 SER A N 1
ATOM 790 C CA . SER A 1 94 ? 15.818 -23.485 -35.646 1.00 76.88 94 SER A CA 1
ATOM 791 C C . SER A 1 94 ? 14.902 -23.428 -34.420 1.00 76.88 94 SER A C 1
ATOM 793 O O . SER A 1 94 ? 15.288 -22.933 -33.357 1.00 76.88 94 SER A O 1
ATOM 795 N N . GLY A 1 95 ? 13.660 -23.900 -34.568 1.00 73.75 95 GLY A N 1
ATOM 796 C CA . GLY A 1 95 ? 12.708 -24.040 -33.457 1.00 73.75 95 GLY A CA 1
ATOM 797 C C . GLY A 1 95 ? 12.051 -22.748 -32.948 1.00 73.75 95 GLY A C 1
ATOM 798 O O . GLY A 1 95 ? 11.291 -22.809 -31.988 1.00 73.75 95 GLY A O 1
ATOM 799 N N . HIS A 1 96 ? 12.315 -21.591 -33.561 1.00 77.38 96 HIS A N 1
ATOM 800 C CA . HIS A 1 96 ? 11.545 -20.359 -33.346 1.00 77.38 96 HIS A CA 1
ATOM 801 C C . HIS A 1 96 ? 11.645 -19.431 -34.560 1.00 77.38 96 HIS A C 1
ATOM 803 O O . HIS A 1 96 ? 12.557 -19.567 -35.378 1.00 77.38 96 HIS A O 1
ATOM 809 N N . THR A 1 97 ? 10.718 -18.477 -34.649 1.00 72.31 97 THR A N 1
ATOM 810 C CA . THR A 1 97 ? 10.706 -17.436 -35.680 1.00 72.31 97 THR A CA 1
ATOM 811 C C . THR A 1 97 ? 11.178 -16.123 -35.071 1.00 72.31 97 THR A C 1
ATOM 813 O O . THR A 1 97 ? 10.379 -15.466 -34.403 1.00 72.31 97 THR A O 1
ATOM 816 N N . PRO A 1 98 ? 12.430 -15.702 -35.330 1.00 67.19 98 PRO A N 1
ATOM 817 C CA . PRO A 1 98 ? 12.905 -14.398 -34.894 1.00 67.19 98 PRO A CA 1
ATOM 818 C C . PRO A 1 98 ? 11.933 -13.328 -35.378 1.00 67.19 98 PRO A C 1
ATOM 820 O O . PRO A 1 98 ? 11.569 -13.355 -36.556 1.00 67.19 98 PRO A O 1
ATOM 823 N N . ARG A 1 99 ? 11.591 -12.369 -34.501 1.00 70.00 99 ARG A N 1
ATOM 824 C CA . ARG A 1 99 ? 10.670 -11.229 -34.735 1.00 70.00 99 ARG A CA 1
ATOM 825 C C . ARG A 1 99 ? 9.212 -11.456 -34.322 1.00 70.00 99 ARG A C 1
ATOM 827 O O . ARG A 1 99 ? 8.363 -10.629 -34.640 1.00 70.00 99 ARG A O 1
ATOM 834 N N . SER A 1 100 ? 8.913 -12.528 -33.595 1.00 76.12 100 SER A N 1
ATOM 835 C CA . SER A 1 100 ? 7.663 -12.598 -32.829 1.00 76.12 100 SER A CA 1
ATOM 836 C C . SER A 1 100 ? 7.692 -11.610 -31.650 1.00 76.12 100 SER A C 1
ATOM 838 O O . SER A 1 100 ? 8.768 -11.298 -31.135 1.00 76.12 100 SER A O 1
ATOM 840 N N . ILE A 1 101 ? 6.527 -11.150 -31.171 1.00 74.88 101 ILE A N 1
ATOM 841 C CA . ILE A 1 101 ? 6.438 -10.354 -29.925 1.00 74.88 101 ILE A CA 1
ATOM 842 C C . ILE A 1 101 ? 7.093 -11.118 -28.765 1.00 74.88 101 ILE A C 1
ATOM 844 O O . ILE A 1 101 ? 7.783 -10.527 -27.935 1.00 74.88 101 ILE A O 1
ATOM 848 N N . GLU A 1 102 ? 6.949 -12.447 -28.759 1.00 75.88 102 GLU A N 1
ATOM 849 C CA . GLU A 1 102 ? 7.562 -13.317 -27.761 1.00 75.88 102 GLU A CA 1
ATOM 850 C C . GLU A 1 102 ? 9.091 -13.252 -27.746 1.00 75.88 102 GLU A C 1
ATOM 852 O O . GLU A 1 102 ? 9.677 -13.425 -26.684 1.00 75.88 102 GLU A O 1
ATOM 857 N N . ASP A 1 103 ? 9.734 -13.006 -28.887 1.00 73.25 103 ASP A N 1
ATOM 858 C CA . ASP A 1 103 ? 11.188 -12.837 -28.983 1.00 73.25 103 ASP A CA 1
ATOM 859 C C . ASP A 1 103 ? 11.621 -11.406 -28.709 1.00 73.25 103 ASP A C 1
ATOM 861 O O . ASP A 1 103 ? 12.649 -11.166 -28.076 1.00 73.25 103 ASP A O 1
ATOM 865 N N . VAL A 1 104 ? 10.842 -10.453 -29.217 1.00 77.69 104 VAL A N 1
ATOM 866 C CA . VAL A 1 104 ? 11.192 -9.039 -29.179 1.00 77.69 104 VAL A CA 1
ATOM 867 C C . VAL A 1 104 ? 11.090 -8.510 -27.757 1.00 77.69 104 VAL A C 1
ATOM 869 O O . VAL A 1 104 ? 11.979 -7.775 -27.356 1.00 77.69 104 VAL A O 1
ATOM 872 N N . GLN A 1 105 ? 10.116 -8.939 -26.947 1.00 77.25 105 GLN A N 1
ATOM 873 C CA . GLN A 1 105 ? 9.934 -8.457 -25.566 1.00 77.25 105 GLN A CA 1
ATOM 874 C C . GLN A 1 105 ? 11.148 -8.674 -24.640 1.00 77.25 105 GLN A C 1
ATOM 876 O O . GLN A 1 105 ? 11.312 -7.941 -23.664 1.00 77.25 105 GLN A O 1
ATOM 881 N N . PHE A 1 106 ? 12.007 -9.656 -24.938 1.00 73.94 106 PHE A N 1
ATOM 882 C CA . PHE A 1 106 ? 13.202 -9.957 -24.143 1.00 73.94 106 PHE A CA 1
ATOM 883 C C . PHE A 1 106 ? 14.461 -9.249 -24.647 1.00 73.94 106 PHE A C 1
ATOM 885 O O . PHE A 1 106 ? 15.517 -9.362 -24.021 1.00 73.94 106 PHE A O 1
ATOM 892 N N . LEU A 1 107 ? 14.384 -8.523 -25.764 1.00 77.19 107 LEU A N 1
ATOM 893 C CA . LEU A 1 107 ? 15.507 -7.724 -26.236 1.00 77.19 107 LEU A CA 1
ATOM 894 C C . LEU A 1 107 ? 15.736 -6.514 -25.309 1.00 77.19 107 LEU A C 1
ATOM 896 O O . LEU A 1 107 ? 14.792 -6.038 -24.669 1.00 77.19 107 LEU A O 1
ATOM 900 N N . PRO A 1 108 ? 16.975 -6.000 -25.224 1.00 77.88 108 PRO A N 1
ATOM 901 C CA . PRO A 1 108 ? 17.252 -4.749 -24.529 1.00 77.88 108 PRO A CA 1
ATOM 902 C C . PRO A 1 108 ? 16.452 -3.598 -25.144 1.00 77.88 108 PRO A C 1
ATOM 904 O O . PRO A 1 108 ? 16.429 -3.440 -26.366 1.00 77.88 108 PRO A O 1
ATOM 907 N N . LYS A 1 109 ? 15.798 -2.807 -24.292 1.00 85.81 109 LYS A N 1
ATOM 908 C CA . LYS A 1 109 ? 15.120 -1.563 -24.679 1.00 85.81 109 LYS A CA 1
ATOM 909 C C . LYS A 1 109 ? 16.120 -0.436 -24.887 1.00 85.81 109 LYS A C 1
ATOM 911 O O . LYS A 1 109 ? 17.196 -0.461 -24.288 1.00 85.81 109 LYS A O 1
ATOM 916 N N . SER A 1 110 ? 15.764 0.539 -25.719 1.00 88.31 110 SER A N 1
ATOM 917 C CA . SER A 1 110 ? 16.626 1.701 -25.921 1.00 88.31 110 SER A CA 1
ATOM 918 C C . SER A 1 110 ? 16.653 2.617 -24.695 1.00 88.31 110 SER A C 1
ATOM 920 O O . SER A 1 110 ? 15.678 2.724 -23.945 1.00 88.31 110 SER A O 1
ATOM 922 N N . ASP A 1 111 ? 17.761 3.339 -24.524 1.00 88.62 111 ASP A N 1
ATOM 923 C CA . ASP A 1 111 ? 17.867 4.379 -23.495 1.00 88.62 111 ASP A CA 1
ATOM 924 C C . ASP A 1 111 ? 16.855 5.507 -23.731 1.00 88.62 111 ASP A C 1
ATOM 926 O O . ASP A 1 111 ? 16.264 6.017 -22.783 1.00 88.62 111 ASP A O 1
ATOM 930 N N . LYS A 1 112 ? 16.545 5.805 -24.999 1.00 92.06 112 LYS A N 1
ATOM 931 C CA . LYS A 1 112 ? 15.523 6.787 -25.378 1.00 92.06 112 LYS A CA 1
ATOM 932 C C . LYS A 1 112 ? 14.136 6.412 -24.846 1.00 92.06 112 LYS A C 1
ATOM 934 O O . LYS A 1 112 ? 13.418 7.277 -24.350 1.00 92.06 112 LYS A O 1
ATOM 939 N N . LEU A 1 113 ? 13.747 5.138 -24.937 1.00 91.12 113 LEU A N 1
ATOM 940 C CA . LEU A 1 113 ? 12.484 4.673 -24.363 1.00 91.12 113 LEU A CA 1
ATOM 941 C C . LEU A 1 113 ? 12.506 4.785 -22.830 1.00 91.12 113 LEU A C 1
ATOM 943 O O . LEU A 1 113 ? 11.506 5.187 -22.236 1.00 91.12 113 LEU A O 1
ATOM 947 N N . ASN A 1 114 ? 13.642 4.488 -22.188 1.00 91.88 114 ASN A N 1
ATOM 948 C CA . ASN A 1 114 ? 13.776 4.640 -20.736 1.00 91.88 114 ASN A CA 1
ATOM 949 C C . ASN A 1 114 ? 13.570 6.095 -20.289 1.00 91.88 114 ASN A C 1
ATOM 951 O O . ASN A 1 114 ? 12.822 6.353 -19.346 1.00 91.88 114 ASN A O 1
ATOM 955 N N . GLU A 1 115 ? 14.202 7.039 -20.985 1.00 93.25 115 GLU A N 1
ATOM 956 C CA . GLU A 1 115 ? 14.056 8.475 -20.736 1.00 93.25 115 GLU A CA 1
ATOM 957 C C . GLU A 1 115 ? 12.607 8.929 -20.927 1.00 93.25 115 GLU A C 1
ATOM 959 O O . GLU A 1 115 ? 12.049 9.592 -20.051 1.00 93.25 115 GLU A O 1
ATOM 964 N N . ARG A 1 116 ? 11.955 8.496 -22.013 1.00 94.88 116 ARG A N 1
ATOM 965 C CA . ARG A 1 116 ? 10.558 8.846 -22.301 1.00 94.88 116 ARG A CA 1
ATOM 966 C C . ARG A 1 116 ? 9.594 8.328 -21.228 1.00 94.88 116 ARG A C 1
ATOM 968 O O . ARG A 1 116 ? 8.704 9.059 -20.797 1.00 94.88 116 ARG A O 1
ATOM 975 N N . ILE A 1 117 ? 9.792 7.096 -20.748 1.00 93.81 117 ILE A N 1
ATOM 976 C CA . ILE A 1 117 ? 9.024 6.542 -19.620 1.00 93.81 117 ILE A CA 1
ATOM 977 C C . ILE A 1 117 ? 9.205 7.414 -18.372 1.00 93.81 117 ILE A C 1
ATOM 979 O O . ILE A 1 117 ? 8.223 7.778 -17.722 1.00 93.81 117 ILE A O 1
ATOM 983 N N . LEU A 1 118 ? 10.447 7.772 -18.042 1.00 92.06 118 LEU A N 1
ATOM 984 C CA . LEU A 1 118 ? 10.763 8.587 -16.872 1.00 92.06 118 LEU A CA 1
ATOM 985 C C . LEU A 1 118 ? 10.139 9.990 -16.950 1.00 92.06 118 LEU A C 1
ATOM 987 O O . LEU A 1 118 ? 9.633 10.495 -15.949 1.00 92.06 118 LEU A O 1
ATOM 991 N N . GLU A 1 119 ? 10.144 10.621 -18.125 1.00 94.19 119 GLU A N 1
ATOM 992 C CA . GLU A 1 119 ? 9.499 11.918 -18.360 1.00 94.19 119 GLU A CA 1
ATOM 993 C C . GLU A 1 119 ? 7.994 11.886 -18.090 1.00 94.19 119 GLU A C 1
ATOM 995 O O . GLU A 1 119 ? 7.472 12.782 -17.426 1.00 94.19 119 GLU A O 1
ATOM 1000 N N . GLU A 1 120 ? 7.286 10.869 -18.583 1.00 93.56 120 GLU A N 1
ATOM 1001 C CA . GLU A 1 120 ? 5.841 10.760 -18.372 1.00 93.56 120 GLU A CA 1
ATOM 1002 C C . GLU A 1 120 ? 5.497 10.443 -16.911 1.00 93.56 120 GLU A C 1
ATOM 1004 O O . GLU A 1 120 ? 4.559 11.017 -16.356 1.00 93.56 120 GLU A O 1
ATOM 1009 N N . LEU A 1 121 ? 6.303 9.616 -16.238 1.00 88.62 121 LEU A N 1
ATOM 1010 C CA . LEU A 1 121 ? 6.159 9.383 -14.798 1.00 88.62 121 LEU A CA 1
ATOM 1011 C C . LEU A 1 121 ? 6.376 10.672 -13.988 1.00 88.62 121 LEU A C 1
ATOM 1013 O O . LEU A 1 121 ? 5.628 10.944 -13.049 1.00 88.62 121 LEU A O 1
ATOM 1017 N N . ARG A 1 122 ? 7.335 11.523 -14.382 1.00 85.94 122 ARG A N 1
ATOM 1018 C CA . ARG A 1 122 ? 7.578 12.833 -13.744 1.00 85.94 122 ARG A CA 1
ATOM 1019 C C . ARG A 1 122 ? 6.410 13.809 -13.885 1.00 85.94 122 ARG A C 1
ATOM 1021 O O . ARG A 1 122 ? 6.288 14.705 -13.054 1.00 85.94 122 ARG A O 1
ATOM 1028 N N . LYS A 1 123 ? 5.546 13.640 -14.891 1.00 88.19 123 LYS A N 1
ATOM 1029 C CA . LYS A 1 123 ? 4.309 14.425 -15.049 1.00 88.19 123 LYS A CA 1
ATOM 1030 C C . LYS A 1 123 ? 3.182 13.967 -14.113 1.00 88.19 123 LYS A C 1
ATOM 1032 O O . LYS A 1 123 ? 2.145 14.622 -14.064 1.00 88.19 123 LYS A O 1
ATOM 1037 N N . GLY A 1 124 ? 3.373 12.875 -13.368 1.00 82.56 124 GLY A N 1
ATOM 1038 C CA . GLY A 1 124 ? 2.397 12.346 -12.412 1.00 82.56 124 GLY A CA 1
ATOM 1039 C C . GLY A 1 124 ? 1.405 11.343 -13.006 1.00 82.56 124 GLY A C 1
ATOM 1040 O O . GLY A 1 124 ? 0.424 10.995 -12.351 1.00 82.56 124 GLY A O 1
ATOM 1041 N N . TYR A 1 125 ? 1.633 10.863 -14.232 1.00 86.50 125 TYR A N 1
ATOM 1042 C CA . TYR A 1 125 ? 0.801 9.815 -14.818 1.00 86.50 125 TYR A CA 1
ATOM 1043 C C . TYR A 1 125 ? 1.064 8.460 -14.154 1.00 86.50 125 TYR A C 1
ATOM 1045 O O . TYR A 1 125 ? 2.199 8.110 -13.832 1.00 86.50 125 TYR A O 1
ATOM 1053 N N . ASN A 1 126 ? 0.005 7.666 -13.973 1.00 86.56 126 ASN A N 1
ATOM 1054 C CA . ASN A 1 126 ? 0.147 6.306 -13.457 1.00 86.56 126 ASN A CA 1
ATOM 1055 C C . ASN A 1 126 ? 0.780 5.371 -14.508 1.00 86.56 126 ASN A C 1
ATOM 1057 O O . ASN A 1 126 ? 0.698 5.612 -15.714 1.00 86.56 126 ASN A O 1
ATOM 1061 N N . VAL A 1 127 ? 1.360 4.262 -14.039 1.00 86.25 127 VAL A N 1
ATOM 1062 C CA . VAL A 1 127 ? 2.065 3.255 -14.857 1.00 86.25 127 VAL A CA 1
ATOM 1063 C C . VAL A 1 127 ? 1.249 2.793 -16.069 1.00 86.25 127 VAL A C 1
ATOM 1065 O O . VAL A 1 127 ? 1.783 2.664 -17.171 1.00 86.25 127 VAL A O 1
ATOM 1068 N N . ARG A 1 128 ? -0.057 2.563 -15.886 1.00 89.12 128 ARG A N 1
ATOM 1069 C CA . ARG A 1 128 ? -0.941 2.088 -16.955 1.00 89.12 128 ARG A CA 1
ATOM 1070 C C . ARG A 1 128 ? -1.106 3.136 -18.053 1.00 89.12 128 ARG A C 1
ATOM 1072 O O . ARG A 1 128 ? -0.974 2.792 -19.224 1.00 89.12 128 ARG A O 1
ATOM 1079 N N . SER A 1 129 ? -1.355 4.387 -17.677 1.00 89.94 129 SER A N 1
ATOM 1080 C CA . SER A 1 129 ? -1.507 5.499 -18.615 1.00 89.94 129 SER A CA 1
ATOM 1081 C C . SER A 1 129 ? -0.217 5.764 -19.389 1.00 89.94 129 SER A C 1
ATOM 1083 O O . SER A 1 129 ? -0.272 5.955 -20.600 1.00 89.94 129 SER A O 1
ATOM 1085 N N . VAL A 1 130 ? 0.943 5.695 -18.723 1.00 91.38 130 VAL A N 1
ATOM 1086 C CA . VAL A 1 130 ? 2.252 5.821 -19.385 1.00 91.38 130 VAL A CA 1
ATOM 1087 C C . VAL A 1 130 ? 2.456 4.705 -20.408 1.00 91.38 130 VAL A C 1
ATOM 1089 O O . VAL A 1 130 ? 2.790 4.982 -21.556 1.00 91.38 130 VAL A O 1
ATOM 1092 N N . ARG A 1 131 ? 2.198 3.446 -20.032 1.00 93.94 131 ARG A N 1
ATOM 1093 C CA . ARG A 1 131 ? 2.303 2.304 -20.952 1.00 93.94 131 ARG A CA 1
ATOM 1094 C C . ARG A 1 131 ? 1.401 2.474 -22.176 1.00 93.94 131 ARG A C 1
ATOM 1096 O O . ARG A 1 131 ? 1.861 2.271 -23.291 1.00 93.94 131 ARG A O 1
ATOM 1103 N N . GLU A 1 132 ? 0.128 2.815 -21.974 1.00 92.19 132 GLU A N 1
ATOM 1104 C CA . GLU A 1 132 ? -0.846 2.988 -23.061 1.00 92.19 132 GLU A CA 1
ATOM 1105 C C . GLU A 1 132 ? -0.441 4.120 -24.010 1.00 92.19 132 GLU A C 1
ATOM 1107 O O . GLU A 1 132 ? -0.454 3.935 -25.224 1.00 92.19 132 GLU A O 1
ATOM 1112 N N . TYR A 1 133 ? -0.016 5.258 -23.462 1.00 93.50 133 TYR A N 1
ATOM 1113 C CA . TYR A 1 133 ? 0.440 6.399 -24.248 1.00 93.50 133 TYR A CA 1
ATOM 1114 C C . TYR A 1 133 ? 1.670 6.062 -25.100 1.00 93.50 133 TYR A C 1
ATOM 1116 O O . TYR A 1 133 ? 1.667 6.292 -26.309 1.00 93.50 133 TYR A O 1
ATOM 1124 N N . LEU A 1 134 ? 2.696 5.460 -24.492 1.00 93.69 134 LEU A N 1
ATOM 1125 C CA . LEU A 1 134 ? 3.925 5.112 -25.203 1.00 93.69 134 LEU A CA 1
ATOM 1126 C C . LEU A 1 134 ? 3.699 3.988 -26.213 1.00 93.69 134 LEU A C 1
ATOM 1128 O O . LEU A 1 134 ? 4.247 4.033 -27.307 1.00 93.69 134 LEU A O 1
ATOM 1132 N N . GLN A 1 135 ? 2.849 3.007 -25.898 1.00 92.38 135 GLN A N 1
ATOM 1133 C CA . GLN A 1 135 ? 2.505 1.961 -26.858 1.00 92.38 135 GLN A CA 1
ATOM 1134 C C . GLN A 1 135 ? 1.888 2.553 -28.134 1.00 92.38 135 GLN A C 1
ATOM 1136 O O . GLN A 1 135 ? 2.223 2.094 -29.220 1.00 92.38 135 GLN A O 1
ATOM 1141 N N . CYS A 1 136 ? 1.048 3.587 -28.018 1.00 91.50 136 CYS A N 1
ATOM 1142 C CA . CYS A 1 136 ? 0.511 4.313 -29.171 1.00 91.50 136 CYS A CA 1
ATOM 1143 C C . CYS A 1 136 ? 1.580 5.146 -29.899 1.00 91.50 136 CYS A C 1
ATOM 1145 O O . CYS A 1 136 ? 1.591 5.184 -31.126 1.00 91.50 136 CYS A O 1
ATOM 1147 N N . GLU A 1 137 ? 2.479 5.813 -29.166 1.00 91.75 137 GLU A N 1
ATOM 1148 C CA . GLU A 1 137 ? 3.564 6.623 -29.748 1.00 91.75 137 GLU A CA 1
ATOM 1149 C C . GLU A 1 137 ? 4.506 5.771 -30.620 1.00 91.75 137 GLU A C 1
ATOM 1151 O O . GLU A 1 137 ? 4.919 6.192 -31.703 1.00 91.75 137 GLU A O 1
ATOM 1156 N N . TYR A 1 138 ? 4.800 4.548 -30.176 1.00 89.25 138 TYR A N 1
ATOM 1157 C CA . TYR A 1 138 ? 5.746 3.641 -30.826 1.00 89.25 138 TYR A CA 1
ATOM 1158 C C . TYR A 1 138 ? 5.101 2.578 -31.733 1.00 89.25 138 TYR A C 1
ATOM 1160 O O . TYR A 1 138 ? 5.830 1.786 -32.330 1.00 89.25 138 TYR A O 1
ATOM 1168 N N . ASP A 1 139 ? 3.776 2.582 -31.913 1.00 86.81 139 ASP A N 1
ATOM 1169 C CA . ASP A 1 139 ? 3.044 1.589 -32.728 1.00 86.81 139 ASP A CA 1
ATOM 1170 C C . ASP A 1 139 ? 3.460 1.596 -34.212 1.00 86.81 139 ASP A C 1
ATOM 1172 O O . ASP A 1 139 ? 3.363 0.602 -34.925 1.00 86.81 139 ASP A O 1
ATOM 1176 N N . SER A 1 140 ? 3.987 2.729 -34.685 1.00 87.69 140 SER A N 1
ATOM 1177 C CA . SER A 1 140 ? 4.505 2.871 -36.052 1.00 87.69 140 SER A CA 1
ATOM 1178 C C . SER A 1 140 ? 5.871 2.207 -36.276 1.00 87.69 140 SER A C 1
ATOM 1180 O O . SER A 1 140 ? 6.319 2.091 -37.422 1.00 87.69 140 SER A O 1
ATOM 1182 N N . LEU A 1 141 ? 6.559 1.781 -35.211 1.00 86.81 141 LEU A N 1
ATOM 1183 C CA . LEU A 1 141 ? 7.841 1.103 -35.339 1.00 86.81 141 LEU A CA 1
ATOM 1184 C C . LEU A 1 141 ? 7.657 -0.321 -35.881 1.00 86.81 141 LEU A C 1
ATOM 1186 O O . LEU A 1 141 ? 6.695 -1.006 -35.537 1.00 86.81 141 LEU A O 1
ATOM 1190 N N . PRO A 1 142 ? 8.614 -0.832 -36.678 1.00 84.94 142 PRO A N 1
ATOM 1191 C CA . PRO A 1 142 ? 8.588 -2.227 -37.093 1.00 84.94 142 PRO A CA 1
ATOM 1192 C C . PRO A 1 142 ? 8.546 -3.157 -35.876 1.00 84.94 142 PRO A C 1
ATOM 1194 O O . PRO A 1 142 ? 9.311 -2.951 -34.936 1.00 84.94 142 PRO A O 1
ATOM 1197 N N . ILE A 1 143 ? 7.759 -4.238 -35.946 1.00 79.56 143 ILE A N 1
ATOM 1198 C CA . ILE A 1 143 ? 7.647 -5.269 -34.887 1.00 79.56 143 ILE A CA 1
ATOM 1199 C C . ILE A 1 143 ? 9.023 -5.815 -34.471 1.00 79.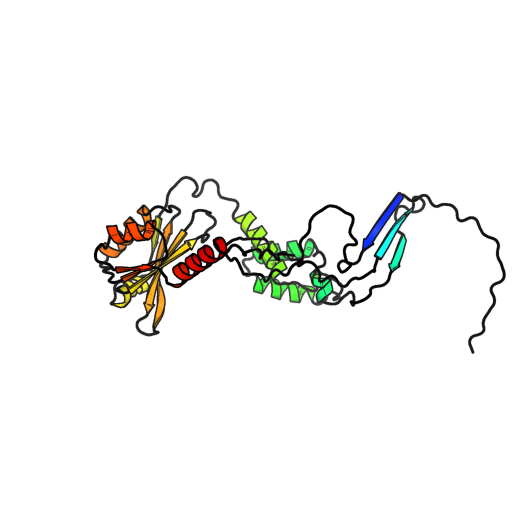56 143 ILE A C 1
ATOM 1201 O O . ILE A 1 143 ? 9.224 -6.259 -33.350 1.00 79.56 143 ILE A O 1
ATOM 1205 N N . THR A 1 144 ? 10.012 -5.759 -35.366 1.00 78.81 144 THR A N 1
ATOM 1206 C CA . THR A 1 144 ? 11.391 -6.176 -35.088 1.00 78.81 144 THR A CA 1
ATOM 1207 C C . THR A 1 144 ? 12.129 -5.275 -34.092 1.00 78.81 144 THR A C 1
ATOM 1209 O O . THR A 1 144 ? 13.209 -5.644 -33.638 1.00 78.81 144 THR A O 1
ATOM 1212 N N . ASN A 1 145 ? 11.608 -4.083 -33.801 1.00 83.56 145 ASN A N 1
ATOM 1213 C CA . ASN A 1 145 ? 12.181 -3.124 -32.868 1.00 83.56 145 ASN A CA 1
ATOM 1214 C C . ASN A 1 145 ? 11.623 -3.367 -31.457 1.00 83.56 145 ASN A C 1
ATOM 1216 O O . ASN A 1 145 ? 10.407 -3.382 -31.277 1.00 83.56 145 ASN A O 1
ATOM 1220 N N . ARG A 1 146 ? 12.498 -3.503 -30.450 1.00 84.88 146 ARG A N 1
ATOM 1221 C CA . ARG A 1 146 ? 12.103 -3.688 -29.041 1.00 84.88 146 ARG A CA 1
ATOM 1222 C C . ARG A 1 146 ? 11.136 -2.618 -28.546 1.00 84.88 146 ARG A C 1
ATOM 1224 O O . ARG A 1 146 ? 10.235 -2.937 -27.771 1.00 84.88 146 ARG A O 1
ATOM 1231 N N . ASP A 1 147 ? 11.324 -1.384 -28.992 1.00 89.12 147 ASP A N 1
ATOM 1232 C CA . ASP A 1 147 ? 10.564 -0.235 -28.511 1.00 89.12 147 ASP A CA 1
ATOM 1233 C C . ASP A 1 147 ? 9.141 -0.197 -29.087 1.00 89.12 147 ASP A C 1
ATOM 1235 O O . ASP A 1 147 ? 8.288 0.490 -28.537 1.00 89.12 147 ASP A O 1
ATOM 1239 N N . SER A 1 148 ? 8.853 -0.988 -30.134 1.00 86.62 148 SER A N 1
ATOM 1240 C CA . SER A 1 148 ? 7.486 -1.171 -30.657 1.00 86.62 148 SER A CA 1
ATOM 1241 C C . SER A 1 148 ? 6.548 -1.854 -29.655 1.00 86.62 148 SER A C 1
ATOM 1243 O O . SER A 1 148 ? 5.336 -1.859 -29.846 1.00 86.62 148 SER A O 1
ATOM 1245 N N . TYR A 1 149 ? 7.086 -2.437 -28.578 1.00 87.50 149 TYR A N 1
ATOM 1246 C CA . TYR A 1 149 ? 6.314 -3.163 -27.577 1.00 87.50 149 TYR A CA 1
ATOM 1247 C C . TYR A 1 149 ? 6.638 -2.676 -26.162 1.00 87.50 149 TYR A C 1
ATOM 1249 O O . TYR A 1 149 ? 7.547 -3.180 -25.506 1.00 87.50 149 TYR A O 1
ATOM 1257 N N . VAL A 1 150 ? 5.885 -1.707 -25.651 1.00 87.94 150 VAL A N 1
ATOM 1258 C CA . VAL A 1 150 ? 6.067 -1.189 -24.289 1.00 87.94 150 VAL A CA 1
ATOM 1259 C C . VAL A 1 150 ? 5.232 -2.029 -23.330 1.00 87.94 150 VAL A C 1
ATOM 1261 O O . VAL A 1 150 ? 4.005 -1.903 -23.256 1.00 87.94 150 VAL A O 1
ATOM 1264 N N . ASN A 1 151 ? 5.889 -2.911 -22.576 1.00 85.69 151 ASN A N 1
ATOM 1265 C CA . ASN A 1 151 ? 5.188 -3.759 -21.619 1.00 85.69 151 ASN A CA 1
ATOM 1266 C C . ASN A 1 151 ? 5.031 -3.049 -20.260 1.00 85.69 151 ASN A C 1
ATOM 1268 O O . ASN A 1 151 ? 5.720 -2.081 -19.941 1.00 85.69 151 ASN A O 1
ATOM 1272 N N . THR A 1 152 ? 4.098 -3.521 -19.432 1.00 84.62 152 THR A N 1
ATOM 1273 C CA . THR A 1 152 ? 3.844 -2.910 -18.117 1.00 84.62 152 THR A CA 1
ATOM 1274 C C . THR A 1 152 ? 5.056 -3.019 -17.186 1.00 84.62 152 THR A C 1
ATOM 1276 O O . THR A 1 152 ? 5.326 -2.102 -16.415 1.00 84.62 152 THR A O 1
ATOM 1279 N N . VAL A 1 153 ? 5.813 -4.116 -17.280 1.00 84.31 153 VAL A N 1
ATOM 1280 C CA . VAL A 1 153 ? 7.006 -4.373 -16.456 1.00 84.31 153 VAL A CA 1
ATOM 1281 C C . VAL A 1 153 ? 8.114 -3.352 -16.751 1.00 84.31 153 VAL A C 1
ATOM 1283 O O . VAL A 1 153 ? 8.824 -2.928 -15.845 1.00 84.31 153 VAL A O 1
ATOM 1286 N N . ASP A 1 154 ? 8.231 -2.884 -17.995 1.00 87.25 154 ASP A N 1
ATOM 1287 C CA . ASP A 1 154 ? 9.201 -1.876 -18.409 1.00 87.25 154 ASP A CA 1
ATOM 1288 C C . ASP A 1 154 ? 8.977 -0.558 -17.686 1.00 87.25 154 ASP A C 1
ATOM 1290 O O . ASP A 1 154 ? 9.941 0.059 -17.224 1.00 87.25 154 ASP A O 1
ATOM 1294 N N . VAL A 1 155 ? 7.707 -0.167 -17.584 1.00 89.94 155 VAL A N 1
ATOM 1295 C CA . VAL A 1 155 ? 7.282 1.048 -16.896 1.00 89.94 155 VAL A CA 1
ATOM 1296 C C . VAL A 1 155 ? 7.412 0.876 -15.389 1.00 89.94 155 VAL A C 1
ATOM 1298 O O . VAL A 1 155 ? 7.952 1.766 -14.740 1.00 89.94 155 VAL A O 1
ATOM 1301 N N . TYR A 1 156 ? 7.014 -0.274 -14.832 1.00 86.81 156 TYR A N 1
ATOM 1302 C CA . TYR A 1 156 ? 7.199 -0.562 -13.407 1.00 86.81 156 TYR A CA 1
ATOM 1303 C C . TYR A 1 156 ? 8.665 -0.499 -12.987 1.00 86.81 156 TYR A C 1
ATOM 1305 O O . TYR A 1 156 ? 8.982 0.150 -12.000 1.00 86.81 156 TYR A O 1
ATOM 1313 N N . ASN A 1 157 ? 9.582 -1.095 -13.747 1.00 86.12 157 ASN A N 1
ATOM 1314 C CA . ASN A 1 157 ? 10.998 -1.092 -13.379 1.00 86.12 157 ASN A CA 1
ATOM 1315 C C . ASN A 1 157 ? 11.602 0.315 -13.353 1.00 86.12 157 ASN A C 1
ATOM 1317 O O . ASN A 1 157 ? 12.459 0.597 -12.518 1.00 86.12 157 ASN A O 1
ATOM 1321 N N . ILE A 1 158 ? 11.163 1.201 -14.248 1.00 89.00 158 ILE A N 1
ATOM 1322 C CA . ILE A 1 158 ? 11.594 2.603 -14.229 1.00 89.00 158 ILE A CA 1
ATOM 1323 C C . ILE A 1 158 ? 10.879 3.364 -13.121 1.00 89.00 158 ILE A C 1
ATOM 1325 O O . ILE A 1 158 ? 11.511 4.167 -12.450 1.00 89.00 158 ILE A O 1
ATOM 1329 N N . PHE A 1 159 ? 9.601 3.079 -12.876 1.00 85.75 159 PHE A N 1
ATOM 1330 C CA . PHE A 1 159 ? 8.855 3.642 -11.760 1.00 85.75 159 PHE A CA 1
ATOM 1331 C C . PHE A 1 159 ? 9.496 3.307 -10.413 1.00 85.75 159 PHE A C 1
ATOM 1333 O O . PHE A 1 159 ? 9.638 4.204 -9.593 1.00 85.75 159 PHE A O 1
ATOM 1340 N N . TYR A 1 160 ? 9.942 2.069 -10.197 1.00 81.44 160 TYR A N 1
ATOM 1341 C CA . TYR A 1 160 ? 10.641 1.683 -8.972 1.00 81.44 160 TYR A CA 1
ATOM 1342 C C . TYR A 1 160 ? 11.970 2.420 -8.822 1.00 81.44 160 TYR A C 1
ATOM 1344 O O . TYR A 1 160 ? 12.192 3.016 -7.774 1.00 81.44 160 TYR A O 1
ATOM 1352 N N . LYS A 1 161 ? 12.796 2.478 -9.877 1.00 82.25 161 LYS A N 1
ATOM 1353 C CA . LYS A 1 161 ? 14.046 3.261 -9.862 1.00 82.25 161 LYS A CA 1
ATOM 1354 C C . LYS A 1 161 ? 13.795 4.745 -9.594 1.00 82.25 161 LYS A C 1
ATOM 1356 O O . LYS A 1 161 ? 14.426 5.334 -8.730 1.00 82.25 161 LYS A O 1
ATOM 1361 N N . TYR A 1 162 ? 12.824 5.335 -10.288 1.00 80.19 162 TYR A N 1
ATOM 1362 C CA . TYR A 1 162 ? 12.399 6.720 -10.091 1.00 80.19 162 TYR A CA 1
ATOM 1363 C C . TYR A 1 162 ? 11.898 6.967 -8.665 1.00 80.19 162 TYR A C 1
ATOM 1365 O O . TYR A 1 162 ? 12.224 7.988 -8.065 1.00 80.19 162 TYR A O 1
ATOM 1373 N N . ARG A 1 163 ? 11.107 6.040 -8.116 1.00 73.81 163 ARG A N 1
ATOM 1374 C CA . ARG A 1 163 ? 10.612 6.104 -6.743 1.00 73.81 163 ARG A CA 1
ATOM 1375 C C . ARG A 1 163 ? 11.769 6.022 -5.757 1.00 73.81 163 ARG A C 1
ATOM 1377 O O . ARG A 1 163 ? 11.803 6.848 -4.867 1.00 73.81 163 ARG A O 1
ATOM 1384 N N . GLU A 1 164 ? 12.718 5.105 -5.925 1.00 68.19 164 GLU A N 1
ATOM 1385 C CA . GLU A 1 164 ? 13.916 5.009 -5.076 1.00 68.19 164 GLU A CA 1
ATOM 1386 C C . GLU A 1 164 ? 14.776 6.279 -5.133 1.00 68.19 164 GLU A C 1
ATOM 1388 O O . GLU A 1 164 ? 15.180 6.782 -4.091 1.00 68.19 164 GLU A O 1
ATOM 1393 N N . GLU A 1 165 ? 15.005 6.839 -6.326 1.00 67.62 165 GLU A N 1
ATOM 1394 C CA . GLU A 1 165 ? 15.747 8.096 -6.511 1.00 67.62 165 GLU A CA 1
ATOM 1395 C C . GLU A 1 165 ? 15.043 9.292 -5.855 1.00 67.62 165 GLU A C 1
ATOM 1397 O O . GLU A 1 165 ? 15.692 10.185 -5.314 1.00 67.62 165 GLU A O 1
ATOM 1402 N N . ARG A 1 166 ? 13.708 9.331 -5.905 1.00 60.75 166 ARG A N 1
ATOM 1403 C CA . ARG A 1 166 ? 12.901 10.414 -5.327 1.00 60.75 166 ARG A CA 1
ATOM 1404 C C . ARG A 1 166 ? 12.668 10.237 -3.826 1.00 60.75 166 ARG A C 1
ATOM 1406 O O . ARG A 1 166 ? 12.594 11.224 -3.107 1.00 60.75 166 ARG A O 1
ATOM 1413 N N . CYS A 1 167 ? 12.599 8.991 -3.376 1.00 53.41 167 CYS A N 1
ATOM 1414 C CA . CYS A 1 167 ? 12.666 8.574 -1.982 1.00 53.41 167 CYS A CA 1
ATOM 1415 C C . CYS A 1 167 ? 14.118 8.495 -1.494 1.00 53.41 167 CYS A C 1
ATOM 1417 O O . CYS A 1 167 ? 14.368 7.784 -0.519 1.00 53.41 167 CYS A O 1
ATOM 1419 N N . ALA A 1 168 ? 15.072 9.188 -2.142 1.00 51.91 168 ALA A N 1
ATOM 1420 C CA . ALA A 1 168 ? 16.381 9.442 -1.559 1.00 51.91 168 ALA A CA 1
ATOM 1421 C C . ALA A 1 168 ? 16.134 9.920 -0.133 1.00 51.91 168 ALA A C 1
ATOM 1423 O O . ALA A 1 168 ? 15.570 10.994 0.066 1.00 51.91 168 ALA A O 1
ATOM 1424 N N . LYS A 1 169 ? 16.445 9.023 0.812 1.00 49.97 169 LYS A N 1
ATOM 1425 C CA . LYS A 1 169 ? 16.100 9.127 2.224 1.00 49.97 169 LYS A CA 1
ATOM 1426 C C . LYS A 1 169 ? 16.450 10.533 2.649 1.00 49.97 169 LYS A C 1
ATOM 1428 O O . LYS A 1 169 ? 17.636 10.857 2.691 1.00 49.97 169 LYS A O 1
ATOM 1433 N N . ASP A 1 170 ? 15.445 11.365 2.893 1.00 47.94 170 ASP A N 1
ATOM 1434 C CA . ASP A 1 170 ? 15.720 12.650 3.494 1.00 47.94 170 ASP A CA 1
ATOM 1435 C C . ASP A 1 170 ? 16.274 12.325 4.879 1.00 47.94 170 ASP A C 1
ATOM 1437 O O . ASP A 1 170 ? 15.553 11.887 5.777 1.00 47.94 170 ASP A O 1
ATOM 1441 N N . THR A 1 171 ? 17.601 12.383 5.005 1.00 52.31 171 THR A N 1
ATOM 1442 C CA . THR A 1 171 ? 18.331 11.908 6.184 1.00 52.31 171 THR A CA 1
ATOM 1443 C C . THR A 1 171 ? 17.966 12.693 7.438 1.00 52.31 171 THR A C 1
ATOM 1445 O O . THR A 1 171 ? 18.365 12.301 8.529 1.00 52.31 171 THR A O 1
ATOM 1448 N N . VAL A 1 172 ? 17.235 13.800 7.282 1.00 54.78 172 VAL A N 1
ATOM 1449 C CA . VAL A 1 172 ? 16.875 14.724 8.353 1.00 54.78 172 VAL A CA 1
ATOM 1450 C C . VAL A 1 172 ? 15.378 14.830 8.613 1.00 54.78 172 VAL A C 1
ATOM 1452 O O . VAL A 1 172 ? 15.028 15.235 9.713 1.00 54.78 172 VAL A O 1
ATOM 1455 N N . ASP A 1 173 ? 14.494 14.442 7.690 1.00 51.78 173 ASP A N 1
ATOM 1456 C CA . ASP A 1 173 ? 13.083 14.829 7.848 1.00 51.78 173 ASP A CA 1
ATOM 1457 C C . ASP A 1 173 ? 12.338 13.977 8.901 1.00 51.78 173 ASP A C 1
ATOM 1459 O O . ASP A 1 173 ? 11.414 14.468 9.536 1.00 51.78 173 ASP A O 1
ATOM 1463 N N . PHE A 1 174 ? 12.760 12.723 9.160 1.00 52.97 174 PHE A N 1
ATOM 1464 C CA . PHE A 1 174 ? 12.128 11.845 10.179 1.00 52.97 174 PHE A CA 1
ATOM 1465 C C . PHE A 1 174 ? 13.069 10.817 10.845 1.00 52.97 174 PHE A C 1
ATOM 1467 O O . PHE A 1 174 ? 12.612 9.928 11.561 1.00 52.97 174 PHE A O 1
ATOM 1474 N N . ALA A 1 175 ? 14.386 10.900 10.626 1.00 52.50 175 ALA A N 1
ATOM 1475 C CA . ALA A 1 175 ? 15.337 9.907 11.142 1.00 52.50 175 ALA A CA 1
ATOM 1476 C C . ALA A 1 175 ? 15.669 10.063 12.644 1.00 52.50 175 ALA A C 1
ATOM 1478 O O . ALA A 1 175 ? 16.246 9.147 13.228 1.00 52.50 175 ALA A O 1
ATOM 1479 N N . SER A 1 176 ? 15.338 11.200 13.274 1.00 52.81 176 SER A N 1
ATOM 1480 C CA . SER A 1 176 ? 15.645 11.453 14.695 1.00 52.81 176 SER A CA 1
ATOM 1481 C C . SER A 1 176 ? 14.434 11.459 15.624 1.00 52.81 176 SER A C 1
ATOM 1483 O O . SER A 1 176 ? 14.607 11.247 16.825 1.00 52.81 176 SER A O 1
ATOM 1485 N N . ASP A 1 177 ? 13.226 11.666 15.098 1.00 67.56 177 ASP A N 1
ATOM 1486 C CA . ASP A 1 177 ? 12.062 11.972 15.925 1.00 67.56 177 ASP A CA 1
ATOM 1487 C C . ASP A 1 177 ? 11.037 10.837 15.831 1.00 67.56 177 ASP A C 1
ATOM 1489 O O . ASP A 1 177 ? 10.482 10.530 14.773 1.00 67.56 177 ASP A O 1
ATOM 1493 N N . GLN A 1 178 ? 10.787 10.180 16.966 1.00 77.69 178 GLN A N 1
ATOM 1494 C CA . GLN A 1 178 ? 9.662 9.258 17.080 1.00 77.69 178 GLN A CA 1
ATOM 1495 C C . GLN A 1 178 ? 8.365 10.045 16.900 1.00 77.69 178 GLN A C 1
ATOM 1497 O O . GLN A 1 178 ? 8.132 11.028 17.605 1.00 77.69 178 GLN A O 1
ATOM 1502 N N . PHE A 1 179 ? 7.495 9.588 16.005 1.00 84.06 179 PHE A N 1
ATOM 1503 C CA . PHE A 1 179 ? 6.201 10.214 15.777 1.00 84.06 179 PHE A CA 1
ATOM 1504 C C . PHE A 1 179 ? 5.065 9.204 15.866 1.00 84.06 179 PHE A C 1
ATOM 1506 O O . PHE A 1 179 ? 5.208 8.009 15.604 1.00 84.06 179 PHE A O 1
ATOM 1513 N N . SER A 1 180 ? 3.893 9.713 16.224 1.00 89.25 180 SER A N 1
ATOM 1514 C CA . SER A 1 180 ? 2.639 8.981 16.131 1.00 89.25 180 SER A CA 1
ATOM 1515 C C . SER A 1 180 ? 1.530 9.966 15.793 1.00 89.25 180 SER A C 1
ATOM 1517 O O . SER A 1 180 ? 1.403 11.012 16.429 1.00 89.25 180 SER A O 1
ATOM 1519 N N . PHE A 1 181 ? 0.763 9.662 14.753 1.00 90.88 181 PHE A N 1
ATOM 1520 C CA . PHE A 1 181 ? -0.300 10.526 14.265 1.00 90.88 181 PHE A CA 1
ATOM 1521 C C . PHE A 1 181 ? -1.540 9.694 13.954 1.00 90.88 181 PHE A C 1
ATOM 1523 O O . PHE A 1 181 ? -1.538 8.873 13.037 1.00 90.88 181 PHE A O 1
ATOM 1530 N N . GLY A 1 182 ? -2.595 9.900 14.741 1.00 93.81 182 GLY A N 1
ATOM 1531 C CA . GLY A 1 182 ? -3.882 9.238 14.564 1.00 93.81 182 GLY A CA 1
ATOM 1532 C C . GLY A 1 182 ? -4.919 10.175 13.957 1.00 93.81 182 GLY A C 1
ATOM 1533 O O . GLY A 1 182 ? -5.019 11.334 14.358 1.00 93.81 182 GLY A O 1
ATOM 1534 N N . PHE A 1 183 ? -5.726 9.679 13.020 1.00 94.62 183 PHE A N 1
ATOM 1535 C CA . PHE A 1 183 ? -6.789 10.469 12.398 1.00 94.62 183 PHE A CA 1
ATOM 1536 C C . PHE A 1 183 ? -8.010 9.628 12.007 1.00 94.62 183 PHE A C 1
ATOM 1538 O O . PHE A 1 183 ? -7.951 8.412 11.827 1.00 94.62 183 PHE A O 1
ATOM 1545 N N . SER A 1 184 ? -9.151 10.308 11.894 1.00 95.44 184 SER A N 1
ATOM 1546 C CA . SER A 1 184 ? -10.435 9.753 11.461 1.00 95.44 184 SER A CA 1
ATOM 1547 C C . SER A 1 184 ? -11.311 10.897 10.951 1.00 95.44 184 SER A C 1
ATOM 1549 O O . SER A 1 184 ? -11.354 11.968 11.563 1.00 95.44 184 SER A O 1
ATOM 1551 N N . ALA A 1 185 ? -12.001 10.703 9.828 1.00 94.56 185 ALA A N 1
ATOM 1552 C CA . ALA A 1 185 ? -12.970 11.679 9.343 1.00 94.56 185 ALA A C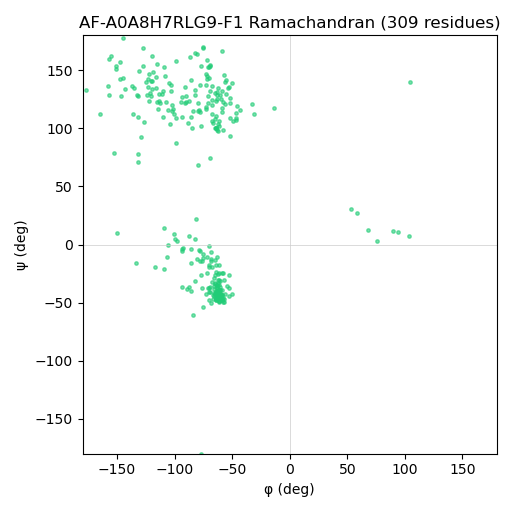A 1
ATOM 1553 C C . ALA A 1 185 ? -14.210 11.724 10.265 1.00 94.56 185 ALA A C 1
ATOM 1555 O O . ALA A 1 185 ? -14.557 10.710 10.871 1.00 94.56 185 ALA A O 1
ATOM 1556 N N . PRO A 1 186 ? -14.952 12.847 10.339 1.00 95.00 186 PRO A N 1
ATOM 1557 C CA . PRO A 1 186 ? -16.120 12.957 11.221 1.00 95.00 186 PRO A CA 1
ATOM 1558 C C . PRO A 1 186 ? -17.150 11.828 11.048 1.00 95.00 186 PRO A C 1
ATOM 1560 O O . PRO A 1 186 ? -17.571 11.223 12.030 1.00 95.00 186 PRO A O 1
ATOM 1563 N N . TRP A 1 187 ? -17.478 11.467 9.804 1.00 93.88 187 TRP A N 1
ATOM 1564 C CA . TRP A 1 187 ? -18.417 10.377 9.511 1.00 93.88 187 TRP A CA 1
ATOM 1565 C C . TRP A 1 187 ? -17.867 8.993 9.902 1.00 93.88 187 TRP A C 1
ATOM 1567 O O . TRP A 1 187 ? -18.621 8.109 10.306 1.00 93.88 187 TRP A O 1
ATOM 1577 N N . GLN A 1 188 ? -16.548 8.794 9.818 1.00 95.62 188 GLN A N 1
ATOM 1578 C CA . GLN A 1 188 ? -15.900 7.557 10.254 1.00 95.62 188 GLN A CA 1
ATOM 1579 C C . GLN A 1 188 ? -15.936 7.431 11.774 1.00 95.62 188 GLN A C 1
ATOM 1581 O O . GLN A 1 188 ? -16.215 6.354 12.295 1.00 95.62 188 GLN A O 1
ATOM 1586 N N . LYS A 1 189 ? -15.713 8.540 12.486 1.00 93.69 189 LYS A N 1
ATOM 1587 C CA . LYS A 1 189 ? -15.834 8.607 13.942 1.00 93.69 189 LYS A CA 1
ATOM 1588 C C . LYS A 1 189 ? -17.249 8.254 14.401 1.00 93.69 189 LYS A C 1
ATOM 1590 O O . LYS A 1 189 ? -17.397 7.480 15.341 1.00 93.69 189 LYS A O 1
ATOM 1595 N N . GLU A 1 190 ? -18.281 8.779 13.744 1.00 93.50 190 GLU A N 1
ATOM 1596 C CA . GLU A 1 190 ? -19.677 8.432 14.055 1.00 93.50 190 GLU A CA 1
ATOM 1597 C C . GLU A 1 190 ? -19.938 6.930 13.898 1.00 93.50 190 GLU A C 1
ATOM 1599 O O . GLU A 1 190 ? -20.536 6.303 14.773 1.00 93.50 190 GLU A O 1
ATOM 1604 N N . LEU A 1 191 ? -19.429 6.328 12.821 1.00 93.44 191 LEU A N 1
ATOM 1605 C CA . LEU A 1 191 ? -19.510 4.885 12.603 1.00 93.44 191 LEU A CA 1
ATOM 1606 C C . LEU A 1 191 ? -18.735 4.091 13.663 1.00 93.44 191 LEU A C 1
ATOM 1608 O O . LEU A 1 191 ? -19.264 3.109 14.187 1.00 93.44 191 LEU A O 1
ATOM 1612 N N . LEU A 1 192 ? -17.520 4.520 14.006 1.00 94.25 192 LEU A N 1
ATOM 1613 C CA . LEU A 1 192 ? -16.673 3.881 15.013 1.00 94.25 192 LEU A CA 1
ATOM 1614 C C . LEU A 1 192 ? -17.306 3.922 16.408 1.00 94.25 192 LEU A C 1
ATOM 1616 O O . LEU A 1 192 ? -17.191 2.959 17.150 1.00 94.25 192 LEU A O 1
ATOM 1620 N N . LEU A 1 193 ? -17.998 5.002 16.768 1.00 93.56 193 LEU A N 1
ATOM 1621 C CA . LEU A 1 193 ? -18.670 5.127 18.068 1.00 93.56 193 LEU A CA 1
ATOM 1622 C C . LEU A 1 193 ? -20.081 4.512 18.084 1.00 93.56 193 LEU A C 1
ATOM 1624 O O . LEU A 1 193 ? -20.731 4.466 19.129 1.00 93.56 193 LEU A O 1
ATOM 1628 N N . SER A 1 194 ? -20.568 4.027 16.941 1.00 90.38 194 SER A N 1
ATOM 1629 C CA . SER A 1 194 ? -21.849 3.327 16.842 1.00 90.38 194 SER A CA 1
ATOM 1630 C C . SER A 1 194 ? -21.766 1.882 17.361 1.00 90.38 194 SER A C 1
ATOM 1632 O O . SER A 1 194 ? -20.710 1.377 17.741 1.00 90.38 194 SER A O 1
ATOM 1634 N N . THR A 1 195 ? -22.884 1.150 17.314 1.00 80.94 195 THR A N 1
ATOM 1635 C CA . THR A 1 195 ? -22.924 -0.286 17.649 1.00 80.94 195 THR A CA 1
ATOM 1636 C C . THR A 1 195 ? -21.984 -1.139 16.796 1.00 80.94 195 THR A C 1
ATOM 1638 O O . THR A 1 195 ? -21.551 -2.194 17.261 1.00 80.94 195 THR A O 1
ATOM 1641 N N . ALA A 1 196 ? -21.629 -0.685 15.590 1.00 78.31 196 ALA A N 1
ATOM 1642 C CA . ALA A 1 196 ? -20.656 -1.357 14.736 1.00 78.31 196 ALA A CA 1
ATOM 1643 C C . ALA A 1 196 ? -19.238 -1.349 15.342 1.00 78.31 196 ALA A C 1
ATOM 1645 O O . ALA A 1 196 ? -18.503 -2.316 15.164 1.00 78.31 196 ALA A O 1
ATOM 1646 N N . GLY A 1 197 ? -18.889 -0.338 16.145 1.00 80.31 197 GLY A N 1
ATOM 1647 C CA . GLY A 1 197 ? -17.612 -0.243 16.862 1.00 80.31 197 GLY A CA 1
ATOM 1648 C C . GLY A 1 197 ? -17.419 -1.234 18.007 1.00 80.31 197 GLY A C 1
ATOM 1649 O O . GLY A 1 197 ? -16.365 -1.255 18.634 1.00 80.31 197 GLY A O 1
ATOM 1650 N N . LYS A 1 198 ? -18.411 -2.084 18.299 1.00 92.06 198 LYS A N 1
ATOM 1651 C CA . LYS A 1 198 ? -18.247 -3.177 19.269 1.00 92.06 198 LYS A CA 1
ATOM 1652 C C . LYS A 1 198 ? -17.367 -4.309 18.738 1.00 92.06 198 LYS A C 1
ATOM 1654 O O . LYS A 1 198 ? -16.802 -5.045 19.547 1.00 92.06 198 LYS A O 1
ATOM 1659 N N . PHE A 1 199 ? -17.279 -4.444 17.413 1.00 94.25 199 PHE A N 1
ATOM 1660 C CA . PHE A 1 199 ? -16.516 -5.476 16.717 1.00 94.25 199 PHE A CA 1
ATOM 1661 C C . PHE A 1 199 ? -15.583 -4.808 15.709 1.00 94.25 199 PHE A C 1
ATOM 1663 O O . PHE A 1 199 ? -16.030 -4.327 14.667 1.00 94.25 199 PHE A O 1
ATOM 1670 N N . ILE A 1 200 ? -14.297 -4.777 16.037 1.00 95.25 200 ILE A N 1
ATOM 1671 C CA . ILE A 1 200 ? -13.277 -4.077 15.253 1.00 95.25 200 ILE A CA 1
ATOM 1672 C C . ILE A 1 200 ? -12.248 -5.095 14.767 1.00 95.25 200 ILE A C 1
ATOM 1674 O O . ILE A 1 200 ? -11.974 -6.082 15.448 1.00 95.25 200 ILE A O 1
ATOM 1678 N N . SER A 1 201 ? -11.676 -4.847 13.599 1.00 94.12 201 SER A N 1
ATOM 1679 C CA . SER A 1 201 ? -10.439 -5.468 13.138 1.00 94.12 201 SER A CA 1
ATOM 1680 C C . SER A 1 201 ? -9.361 -4.389 13.044 1.00 94.12 201 SER A C 1
ATOM 1682 O O . SER A 1 201 ? -9.623 -3.334 12.475 1.00 94.12 201 SER A O 1
ATOM 1684 N N . SER A 1 202 ? -8.197 -4.629 13.634 1.00 92.50 202 SER A N 1
ATOM 1685 C CA . SER A 1 202 ? -6.978 -3.834 13.478 1.00 92.50 202 SER A CA 1
ATOM 1686 C C . SER A 1 202 ? -6.051 -4.596 12.541 1.00 92.50 202 SER A C 1
ATOM 1688 O O . SER A 1 202 ? -5.959 -5.816 12.660 1.00 92.50 202 SER A O 1
ATOM 1690 N N . ASP A 1 203 ? -5.425 -3.889 11.611 1.00 89.75 203 ASP A N 1
ATOM 1691 C CA . ASP A 1 203 ? -4.445 -4.433 10.670 1.00 89.75 203 ASP A CA 1
ATOM 1692 C C . ASP A 1 203 ? -3.254 -3.477 10.604 1.00 89.75 203 ASP A C 1
ATOM 1694 O O . ASP A 1 203 ? -3.450 -2.252 10.538 1.00 89.75 203 ASP A O 1
ATOM 1698 N N . ALA A 1 204 ? -2.043 -4.031 10.655 1.00 89.44 204 ALA A N 1
ATOM 1699 C CA . ALA A 1 204 ? -0.799 -3.279 10.577 1.00 89.44 204 ALA A CA 1
ATOM 1700 C C . ALA A 1 204 ? -0.194 -3.414 9.176 1.00 89.44 204 ALA A C 1
ATOM 1702 O O . ALA A 1 204 ? 0.244 -4.481 8.757 1.00 89.44 204 ALA A O 1
ATOM 1703 N N . THR A 1 205 ? -0.122 -2.305 8.446 1.00 87.88 205 THR A N 1
ATOM 1704 C CA . THR A 1 205 ? 0.506 -2.255 7.127 1.00 87.88 205 THR A CA 1
ATOM 1705 C C . THR A 1 205 ? 1.903 -1.646 7.244 1.00 87.88 205 THR A C 1
ATOM 1707 O O . THR A 1 205 ? 2.052 -0.476 7.613 1.00 87.88 205 THR A O 1
ATOM 1710 N N . HIS A 1 206 ? 2.926 -2.435 6.921 1.00 84.75 206 HIS A N 1
ATOM 1711 C CA . HIS A 1 206 ? 4.314 -1.979 6.809 1.00 84.75 206 HIS A CA 1
ATOM 1712 C C . HIS A 1 206 ? 4.580 -1.342 5.435 1.00 84.75 206 HIS A C 1
ATOM 1714 O O . HIS A 1 206 ? 3.772 -1.470 4.516 1.00 84.75 206 HIS A O 1
ATOM 1720 N N . ASP A 1 207 ? 5.689 -0.609 5.305 1.00 77.06 207 ASP A N 1
ATOM 1721 C CA . ASP A 1 207 ? 6.139 0.005 4.043 1.00 77.06 207 ASP A CA 1
ATOM 1722 C C . ASP A 1 207 ? 5.134 0.982 3.401 1.00 77.06 207 ASP A C 1
ATOM 1724 O O . ASP A 1 207 ? 5.123 1.233 2.194 1.00 77.06 207 ASP A O 1
ATOM 1728 N N . VAL A 1 208 ? 4.293 1.599 4.232 1.00 73.25 208 VAL A N 1
ATOM 1729 C CA . VAL A 1 208 ? 3.280 2.590 3.823 1.00 73.25 208 VAL A CA 1
ATOM 1730 C C . VAL A 1 208 ? 3.866 3.939 3.418 1.00 73.25 208 VAL A C 1
ATOM 1732 O O . VAL A 1 208 ? 3.162 4.810 2.907 1.00 73.25 208 VAL A O 1
ATOM 1735 N N . SER A 1 209 ? 5.154 4.139 3.675 1.00 68.44 209 SER A N 1
ATOM 1736 C CA . SER A 1 209 ? 5.854 5.391 3.435 1.00 68.44 209 SER A CA 1
ATOM 1737 C C . SER A 1 209 ? 7.287 5.128 2.988 1.00 68.44 209 SER A C 1
ATOM 1739 O O . SER A 1 209 ? 7.747 3.994 2.929 1.00 68.44 209 SER A O 1
ATOM 1741 N N . GLN A 1 210 ? 8.015 6.201 2.695 1.00 61.00 210 GLN A N 1
ATOM 1742 C CA . GLN A 1 210 ? 9.447 6.139 2.403 1.00 61.00 210 GLN A CA 1
ATOM 1743 C C . GLN A 1 210 ? 10.321 5.763 3.616 1.00 61.00 210 GLN A C 1
ATOM 1745 O O . GLN A 1 210 ? 11.528 5.576 3.462 1.00 61.00 210 GLN A O 1
ATOM 1750 N N . TYR A 1 211 ? 9.733 5.669 4.813 1.00 65.81 211 TYR A N 1
ATOM 1751 C CA . TYR A 1 211 ? 10.414 5.261 6.037 1.00 65.81 211 TYR A CA 1
ATOM 1752 C C . TYR A 1 211 ? 10.304 3.747 6.197 1.00 65.81 211 TYR A C 1
ATOM 1754 O O . TYR A 1 211 ? 9.201 3.210 6.266 1.00 65.81 211 TYR A O 1
ATOM 1762 N N . SER A 1 212 ? 11.453 3.071 6.267 1.00 64.62 212 SER A N 1
ATOM 1763 C CA . SER A 1 212 ? 11.541 1.608 6.405 1.00 64.62 212 SER A CA 1
ATOM 1764 C C . SER A 1 212 ? 10.952 1.074 7.713 1.00 64.62 212 SER A C 1
ATOM 1766 O O . SER A 1 212 ? 10.720 -0.118 7.852 1.00 64.62 212 SER A O 1
ATOM 1768 N N . ASP A 1 213 ? 10.766 1.945 8.698 1.00 73.56 213 ASP A N 1
ATOM 1769 C CA . ASP A 1 213 ? 10.166 1.679 10.003 1.00 73.56 213 ASP A CA 1
ATOM 1770 C C . ASP A 1 213 ? 8.741 2.246 10.129 1.00 73.56 213 ASP A C 1
ATOM 1772 O O . ASP A 1 213 ? 8.098 2.085 11.166 1.00 73.56 213 ASP A O 1
ATOM 1776 N N . GLY A 1 214 ? 8.226 2.895 9.079 1.00 82.94 214 GLY A N 1
ATOM 1777 C CA . GLY A 1 214 ? 6.877 3.443 9.052 1.00 82.94 214 GLY A CA 1
ATOM 1778 C C . GLY A 1 214 ? 5.824 2.340 8.972 1.00 82.94 214 GLY A C 1
ATOM 1779 O O . GLY A 1 214 ? 5.780 1.576 8.009 1.00 82.94 214 GLY A O 1
ATOM 1780 N N . VAL A 1 215 ? 4.930 2.309 9.956 1.00 88.00 215 VAL A N 1
ATOM 1781 C CA . VAL A 1 215 ? 3.770 1.416 10.003 1.00 88.00 215 VAL A CA 1
ATOM 1782 C C . VAL A 1 215 ? 2.482 2.235 10.066 1.00 88.00 215 VAL A C 1
ATOM 1784 O O . VAL A 1 215 ? 2.408 3.271 10.738 1.00 88.00 215 VAL A O 1
ATOM 1787 N N . MET A 1 216 ? 1.452 1.775 9.357 1.00 93.19 216 MET A N 1
ATOM 1788 C CA . MET A 1 216 ? 0.092 2.287 9.487 1.00 93.19 216 MET A CA 1
ATOM 1789 C C . MET A 1 216 ? -0.804 1.216 10.090 1.00 93.19 216 MET A C 1
ATOM 1791 O O . MET A 1 216 ? -0.988 0.161 9.495 1.00 93.19 216 MET A O 1
ATOM 1795 N N . TYR A 1 217 ? -1.430 1.522 11.217 1.00 94.06 217 TYR A N 1
ATOM 1796 C CA . TYR A 1 217 ? -2.517 0.722 11.757 1.00 94.06 217 TYR A CA 1
ATOM 1797 C C . TYR A 1 217 ? -3.847 1.241 11.230 1.00 94.06 217 TYR A C 1
ATOM 1799 O O . TYR A 1 217 ? -4.105 2.449 11.247 1.00 94.06 217 TYR A O 1
ATOM 1807 N N . THR A 1 218 ? -4.713 0.327 10.807 1.00 95.25 218 THR A N 1
ATOM 1808 C CA . THR A 1 218 ? -6.057 0.644 10.324 1.00 95.25 218 THR A CA 1
ATOM 1809 C C . THR A 1 218 ? -7.101 -0.087 11.154 1.00 95.25 218 THR A C 1
ATOM 1811 O O . THR A 1 218 ? -7.116 -1.310 11.203 1.00 95.25 218 THR A O 1
ATOM 1814 N N . MET A 1 219 ? -8.037 0.655 11.751 1.00 95.38 219 MET A N 1
ATOM 1815 C CA . MET A 1 219 ? -9.242 0.071 12.338 1.00 95.38 219 MET A CA 1
ATOM 1816 C C . MET A 1 219 ? -10.339 -0.043 11.290 1.00 95.38 219 MET A C 1
ATOM 1818 O O . MET A 1 219 ? -10.781 0.954 10.715 1.00 95.38 219 MET A O 1
ATOM 1822 N N . VAL A 1 220 ? -10.832 -1.258 11.107 1.00 95.56 220 VAL A N 1
ATOM 1823 C CA . VAL A 1 220 ? -11.915 -1.619 10.202 1.00 95.56 220 VAL A CA 1
ATOM 1824 C C . VAL A 1 220 ? -13.092 -2.135 11.018 1.00 95.56 220 VAL A C 1
ATOM 1826 O O . VAL A 1 220 ? -12.937 -2.966 11.909 1.00 95.56 220 VAL A O 1
ATOM 1829 N N . ILE A 1 221 ? -14.296 -1.675 10.691 1.00 95.31 221 ILE A N 1
ATOM 1830 C CA . ILE A 1 221 ? -15.539 -2.214 11.254 1.00 95.31 221 ILE A CA 1
ATOM 1831 C C . ILE A 1 221 ? -16.419 -2.778 10.146 1.00 95.31 221 ILE A C 1
ATOM 1833 O O . ILE A 1 221 ? -16.273 -2.436 8.971 1.00 95.31 221 ILE A O 1
ATOM 1837 N N . ARG A 1 222 ? -17.393 -3.612 10.509 1.00 93.56 222 ARG A N 1
ATOM 1838 C CA . ARG A 1 222 ? -18.426 -4.049 9.566 1.00 93.56 222 ARG A CA 1
ATOM 1839 C C . ARG A 1 222 ? -19.482 -2.956 9.417 1.00 93.56 222 ARG A C 1
ATOM 1841 O O . ARG A 1 222 ? -20.224 -2.676 10.354 1.00 93.56 222 ARG A O 1
ATOM 1848 N N . HIS A 1 223 ? -19.590 -2.371 8.230 1.00 92.06 223 HIS A N 1
ATOM 1849 C CA . HIS A 1 223 ? -20.594 -1.354 7.945 1.00 92.06 223 HIS A CA 1
ATOM 1850 C C . HIS A 1 223 ? -22.014 -1.928 8.141 1.00 92.06 223 HIS A C 1
ATOM 1852 O O . HIS A 1 223 ? -22.335 -2.953 7.531 1.00 92.06 223 HIS A O 1
ATOM 1858 N N . PRO A 1 224 ? -22.901 -1.270 8.913 1.00 86.56 224 PRO A N 1
ATOM 1859 C CA . PRO A 1 224 ? -24.181 -1.853 9.332 1.00 86.56 224 PRO A CA 1
ATOM 1860 C C . PRO A 1 224 ? -25.152 -2.122 8.174 1.00 86.56 224 PRO A C 1
ATOM 1862 O O . PRO A 1 224 ? -25.897 -3.093 8.213 1.00 86.56 224 PRO A O 1
ATOM 1865 N N . ILE A 1 225 ? -25.128 -1.284 7.131 1.00 88.12 225 ILE A N 1
ATOM 1866 C CA . ILE A 1 225 ? -26.027 -1.409 5.969 1.00 88.12 225 ILE A CA 1
ATOM 1867 C C . ILE A 1 225 ? -25.492 -2.406 4.931 1.00 88.12 225 ILE A C 1
ATOM 1869 O O . ILE A 1 225 ? -26.138 -3.402 4.631 1.00 88.12 225 ILE A O 1
ATOM 1873 N N . VAL A 1 226 ? -24.305 -2.150 4.368 1.00 90.06 226 VAL A N 1
ATOM 1874 C CA . VAL A 1 226 ? -23.750 -2.983 3.282 1.00 90.06 226 VAL A CA 1
ATOM 1875 C C . VAL A 1 226 ? -23.076 -4.269 3.766 1.00 90.06 226 VAL A C 1
ATOM 1877 O O . VAL A 1 226 ? -22.757 -5.134 2.955 1.00 90.06 226 VAL A O 1
ATOM 1880 N N . GLY A 1 227 ? -22.817 -4.405 5.070 1.00 89.06 227 GLY A N 1
ATOM 1881 C CA . GLY A 1 227 ? -22.222 -5.604 5.659 1.00 89.06 227 GLY A CA 1
ATOM 1882 C C . GLY A 1 227 ? -20.764 -5.872 5.268 1.00 89.06 227 GLY A C 1
ATOM 1883 O O . GLY A 1 227 ? -20.278 -6.971 5.525 1.00 89.06 227 GLY A O 1
ATOM 1884 N N . ARG A 1 228 ? -20.073 -4.904 4.652 1.00 91.69 228 ARG A N 1
ATOM 1885 C CA . ARG A 1 228 ? -18.653 -4.984 4.267 1.00 91.69 228 ARG A CA 1
ATOM 1886 C C . ARG A 1 228 ? -17.757 -4.278 5.281 1.00 91.69 228 ARG A C 1
ATOM 1888 O O . ARG A 1 228 ? -18.231 -3.411 6.012 1.00 91.69 228 ARG A O 1
ATOM 1895 N N . GLY A 1 229 ? -16.477 -4.645 5.307 1.00 92.69 229 GLY A N 1
ATOM 1896 C CA . GLY A 1 229 ? -15.463 -3.924 6.073 1.00 92.69 229 GLY A CA 1
ATOM 1897 C C . GLY A 1 229 ? -15.308 -2.493 5.559 1.00 92.69 229 GLY A C 1
ATOM 1898 O O . GLY A 1 229 ? -15.263 -2.277 4.348 1.00 92.69 229 GLY A O 1
ATOM 1899 N N . ILE A 1 230 ? -15.260 -1.527 6.470 1.00 94.62 230 ILE A N 1
ATOM 1900 C CA . ILE A 1 230 ? -14.972 -0.126 6.173 1.00 94.62 230 ILE A CA 1
ATOM 1901 C C . IL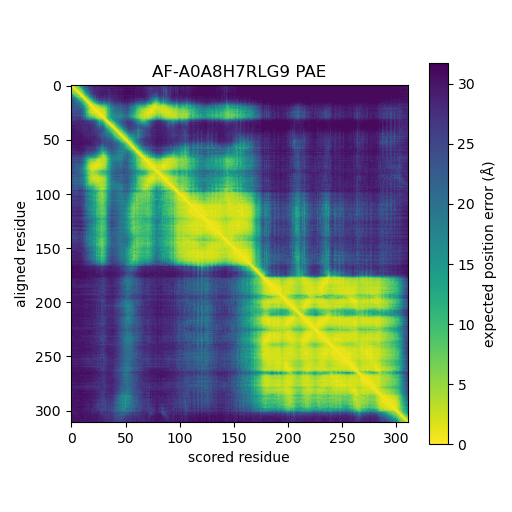E A 1 230 ? -13.923 0.394 7.161 1.00 94.62 230 ILE A C 1
ATOM 1903 O O . ILE A 1 230 ? -14.102 0.212 8.370 1.00 94.62 230 ILE A O 1
ATOM 1907 N N . PRO A 1 231 ? -12.828 1.010 6.686 1.00 96.44 231 PRO A N 1
ATOM 1908 C CA . PRO A 1 231 ? -11.838 1.600 7.571 1.00 96.44 231 PRO A CA 1
ATOM 1909 C C . PRO A 1 231 ? -12.398 2.879 8.196 1.00 96.44 231 PRO A C 1
ATOM 1911 O O . PRO A 1 231 ? -13.054 3.684 7.525 1.00 96.44 231 PRO A O 1
ATOM 1914 N N . VAL A 1 232 ? -12.163 3.061 9.491 1.00 96.00 232 VAL A N 1
ATOM 1915 C CA . VAL A 1 232 ? -12.775 4.133 10.288 1.00 96.00 232 VAL A CA 1
ATOM 1916 C C . VAL A 1 232 ? -11.801 4.899 11.174 1.00 96.00 232 VAL A C 1
ATOM 1918 O O . VAL A 1 232 ? -12.120 6.003 11.609 1.00 96.00 232 VAL A O 1
ATOM 1921 N N . ALA A 1 233 ? -10.607 4.382 11.427 1.00 96.75 233 ALA A N 1
ATOM 1922 C CA . ALA A 1 233 ? -9.553 5.147 12.077 1.00 96.75 233 ALA A CA 1
ATOM 1923 C C . ALA A 1 233 ? -8.192 4.637 11.623 1.00 96.75 233 ALA A C 1
ATOM 1925 O O . ALA A 1 233 ? -8.046 3.457 11.307 1.00 96.75 233 ALA A O 1
ATOM 1926 N N . TYR A 1 234 ? -7.217 5.536 11.614 1.00 96.56 234 TYR A N 1
ATOM 1927 C CA . TYR A 1 234 ? -5.854 5.244 11.204 1.00 96.56 234 TYR A CA 1
ATOM 1928 C C . TYR A 1 234 ? -4.878 5.776 12.244 1.00 96.56 234 TYR A C 1
ATOM 1930 O O . TYR A 1 234 ? -5.138 6.809 12.868 1.00 96.56 234 TYR A O 1
ATOM 1938 N N . LEU A 1 235 ? -3.747 5.097 12.381 1.00 95.50 235 LEU A N 1
ATOM 1939 C CA . LEU A 1 235 ? -2.575 5.554 13.113 1.00 95.50 235 LEU A CA 1
ATOM 1940 C C . LEU A 1 235 ? -1.351 5.333 12.237 1.00 95.50 235 LEU A C 1
ATOM 1942 O O . LEU A 1 235 ? -1.126 4.220 11.787 1.00 95.50 235 LEU A O 1
ATOM 1946 N N . ILE A 1 236 ? -0.547 6.371 12.035 1.00 92.88 236 ILE A N 1
ATOM 1947 C CA . ILE A 1 236 ? 0.757 6.271 11.373 1.00 92.88 236 ILE A CA 1
ATOM 1948 C C . ILE A 1 236 ? 1.833 6.533 12.424 1.00 92.88 236 ILE A C 1
ATOM 1950 O O . ILE A 1 236 ? 1.756 7.520 13.160 1.00 92.88 236 ILE A O 1
ATOM 1954 N N . THR A 1 237 ? 2.828 5.654 12.513 1.00 90.00 237 THR A N 1
ATOM 1955 C CA . THR A 1 237 ? 3.949 5.786 13.451 1.00 90.00 237 THR A CA 1
ATOM 1956 C C . THR A 1 237 ? 5.208 5.123 12.895 1.00 90.00 237 THR A C 1
ATOM 1958 O O . THR A 1 237 ? 5.116 4.200 12.094 1.00 90.00 237 THR A O 1
ATOM 1961 N N . ASN A 1 238 ? 6.382 5.585 13.322 1.00 87.25 238 ASN A N 1
ATOM 1962 C CA . ASN A 1 238 ? 7.668 4.904 13.120 1.00 87.25 238 ASN A CA 1
ATOM 1963 C C . ASN A 1 238 ? 8.137 4.143 14.377 1.00 87.25 238 ASN A C 1
ATOM 1965 O O . ASN A 1 238 ? 9.275 3.691 14.462 1.00 87.25 238 ASN A O 1
ATOM 1969 N N . ASN A 1 239 ? 7.281 4.025 15.397 1.00 84.44 239 ASN A N 1
ATOM 1970 C CA . ASN A 1 239 ? 7.599 3.350 16.649 1.00 84.44 239 ASN A CA 1
ATOM 1971 C C . ASN A 1 239 ? 6.799 2.043 16.759 1.00 84.44 239 ASN A C 1
ATOM 1973 O O . ASN A 1 239 ? 5.590 2.054 16.971 1.00 84.44 239 ASN A O 1
ATOM 1977 N N . LEU A 1 240 ? 7.507 0.916 16.656 1.00 82.81 240 LEU A N 1
ATOM 1978 C CA . LEU A 1 240 ? 6.942 -0.439 16.707 1.00 82.81 240 LEU A CA 1
ATOM 1979 C C . LEU A 1 240 ? 6.693 -0.960 18.138 1.00 82.81 240 LEU A C 1
ATOM 1981 O O . LEU A 1 240 ? 6.341 -2.120 18.326 1.00 82.81 240 LEU A O 1
ATOM 1985 N N . SER A 1 241 ? 6.908 -0.142 19.174 1.00 85.75 241 SER A N 1
ATOM 1986 C CA . SER A 1 241 ? 6.522 -0.505 20.544 1.00 85.75 241 SER A CA 1
ATOM 1987 C C . SER A 1 241 ? 5.009 -0.385 20.746 1.00 85.75 241 SER A C 1
ATOM 1989 O O . SER A 1 241 ? 4.300 0.226 19.954 1.00 85.75 241 SER A O 1
ATOM 1991 N N . SER A 1 242 ? 4.500 -0.873 21.878 1.00 88.75 242 SER A N 1
ATOM 1992 C CA . SER A 1 242 ? 3.090 -0.687 22.248 1.00 88.75 242 SER A CA 1
ATOM 1993 C C . SER A 1 242 ? 2.723 0.768 22.581 1.00 88.75 242 SER A C 1
ATOM 1995 O O . SER A 1 242 ? 1.544 1.086 22.709 1.00 88.75 242 SER A O 1
ATOM 1997 N N . THR A 1 243 ? 3.695 1.672 22.754 1.00 90.81 243 THR A N 1
ATOM 1998 C CA . THR A 1 243 ? 3.457 3.033 23.275 1.00 90.81 243 THR A CA 1
ATOM 1999 C C . THR A 1 243 ? 2.525 3.875 22.388 1.00 90.81 243 THR A C 1
ATOM 2001 O O . THR A 1 243 ? 1.560 4.432 22.922 1.00 90.81 243 THR A O 1
ATOM 2004 N N . PRO A 1 244 ? 2.731 3.962 21.057 1.00 92.56 244 PRO A N 1
ATOM 2005 C CA . PRO A 1 244 ? 1.834 4.709 20.173 1.00 92.56 244 PRO A CA 1
ATOM 2006 C C . PRO A 1 244 ? 0.415 4.141 20.163 1.00 92.56 244 PRO A C 1
ATOM 2008 O O . PRO A 1 244 ? -0.555 4.898 20.204 1.00 92.56 244 PRO A O 1
ATOM 2011 N N . LEU A 1 245 ? 0.295 2.810 20.170 1.00 94.62 245 LEU A N 1
ATOM 2012 C CA . LEU A 1 245 ? -0.987 2.111 20.208 1.00 94.62 245 LEU A CA 1
ATOM 2013 C C . LEU A 1 245 ? -1.743 2.410 21.501 1.00 94.62 245 LEU A C 1
ATOM 2015 O O . LEU A 1 245 ? -2.917 2.758 21.449 1.00 94.62 245 LEU A O 1
ATOM 2019 N N . VAL A 1 246 ? -1.065 2.369 22.652 1.00 95.00 246 VAL A N 1
ATOM 2020 C CA . VAL A 1 246 ? -1.657 2.732 23.948 1.00 95.00 246 VAL A CA 1
ATOM 2021 C C . VAL A 1 246 ? -2.202 4.163 23.914 1.00 95.00 246 VAL A C 1
ATOM 2023 O O . VAL A 1 246 ? -3.355 4.388 24.281 1.00 95.00 246 VAL A O 1
ATOM 2026 N N . GLY A 1 247 ? -1.410 5.133 23.446 1.00 95.19 247 GLY A N 1
ATOM 2027 C CA . GLY A 1 247 ? -1.843 6.533 23.354 1.00 95.19 247 GLY A CA 1
ATOM 2028 C C . GLY A 1 247 ? -3.036 6.731 22.413 1.00 95.19 247 GLY A C 1
ATOM 2029 O O . GLY A 1 247 ? -4.009 7.416 22.751 1.00 95.19 247 GLY A O 1
ATOM 2030 N N . TRP A 1 248 ? -2.996 6.090 21.246 1.00 96.31 248 TRP A N 1
ATOM 2031 C CA . TRP A 1 248 ? -4.083 6.133 20.273 1.00 96.31 248 TRP A CA 1
ATOM 2032 C C . TRP A 1 248 ? -5.365 5.487 20.805 1.00 96.31 248 TRP A C 1
ATOM 2034 O O . TRP A 1 248 ? -6.433 6.101 20.757 1.00 96.31 248 TRP A O 1
ATOM 2044 N N . PHE A 1 249 ? -5.269 4.295 21.392 1.00 95.88 249 PHE A N 1
ATOM 2045 C CA . PHE A 1 249 ? -6.400 3.589 21.987 1.00 95.88 249 PHE A CA 1
ATOM 2046 C C . PHE A 1 249 ? -7.002 4.365 23.159 1.00 95.88 249 PHE A C 1
ATOM 2048 O O . PHE A 1 249 ? -8.223 4.494 23.218 1.00 95.88 249 PHE A O 1
ATOM 2055 N N . TYR A 1 250 ? -6.194 4.969 24.040 1.00 96.69 250 TYR A N 1
ATOM 2056 C CA . TYR A 1 250 ? -6.715 5.852 25.090 1.00 96.69 250 TYR A CA 1
ATOM 2057 C C . TYR A 1 250 ? -7.458 7.058 24.514 1.00 96.69 250 TYR A C 1
ATOM 2059 O O . TYR A 1 250 ? -8.511 7.434 25.030 1.00 96.69 250 TYR A O 1
ATOM 2067 N N . SER A 1 251 ? -6.957 7.639 23.421 1.00 95.06 251 SER A N 1
ATOM 2068 C CA . SER A 1 251 ? -7.636 8.745 22.737 1.00 95.06 251 SER A CA 1
ATOM 2069 C C . SER A 1 251 ? -9.010 8.305 22.226 1.00 95.06 251 SER A C 1
ATOM 2071 O O . SER A 1 251 ? -10.006 8.981 22.471 1.00 95.06 251 SER A O 1
ATOM 2073 N N . LEU A 1 252 ? -9.103 7.130 21.603 1.00 94.81 252 LEU A N 1
ATOM 2074 C CA . LEU A 1 252 ? -10.375 6.556 21.154 1.00 94.81 252 LEU A CA 1
ATOM 2075 C C . LEU A 1 252 ? -11.312 6.198 22.319 1.00 94.81 252 LEU A C 1
ATOM 2077 O O . LEU A 1 252 ? -12.508 6.487 22.256 1.00 94.81 252 LEU A O 1
ATOM 2081 N N . ALA A 1 253 ? -10.785 5.627 23.403 1.00 94.88 253 ALA A N 1
ATOM 2082 C CA . ALA A 1 253 ? -11.546 5.326 24.613 1.00 94.88 253 ALA A CA 1
ATOM 2083 C C . ALA A 1 253 ? -12.119 6.605 25.244 1.00 94.88 253 ALA A C 1
ATOM 2085 O O . ALA A 1 253 ? -13.288 6.638 25.626 1.00 94.88 253 ALA A O 1
ATOM 2086 N N . SER A 1 254 ? -11.336 7.690 25.272 1.00 94.56 254 SER A N 1
ATOM 2087 C CA . SER A 1 254 ? -11.772 8.998 25.780 1.00 94.56 254 SER A CA 1
ATOM 2088 C C . SER A 1 254 ? -12.893 9.625 24.943 1.00 94.56 254 SER A C 1
ATOM 2090 O O . SER A 1 254 ? -13.713 10.377 25.465 1.00 94.56 254 SER A O 1
ATOM 2092 N N . LEU A 1 255 ? -12.978 9.264 23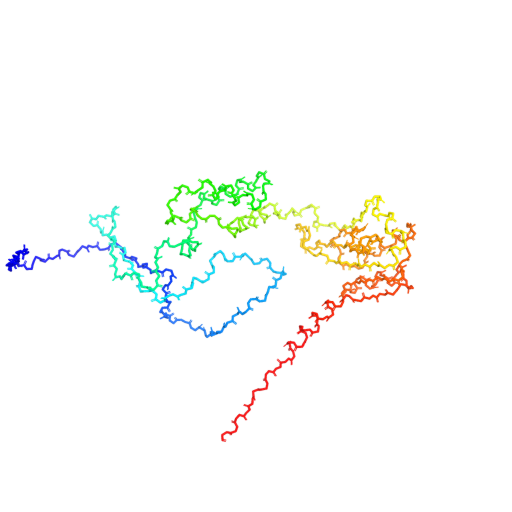.657 1.00 92.81 255 LEU A N 1
ATOM 2093 C CA . LEU A 1 255 ? -14.078 9.638 22.767 1.00 92.81 255 LEU A CA 1
ATOM 2094 C C . LEU A 1 255 ? -15.341 8.783 22.973 1.00 92.81 255 LEU A C 1
ATOM 2096 O O . LEU A 1 255 ? -16.361 9.067 22.346 1.00 92.81 255 LEU A O 1
ATOM 2100 N N . GLY A 1 256 ? -15.290 7.763 23.835 1.00 93.56 256 GLY A N 1
ATOM 2101 C CA . GLY A 1 256 ? -16.413 6.883 24.164 1.00 93.56 256 GLY A CA 1
ATOM 2102 C C . GLY A 1 256 ? -16.362 5.501 23.510 1.00 93.56 256 GLY A C 1
ATOM 2103 O O . GLY A 1 256 ? -17.331 4.747 23.622 1.00 93.56 256 GLY A O 1
ATOM 2104 N N . LEU A 1 257 ? -15.266 5.138 22.830 1.00 95.56 257 LEU A N 1
ATOM 2105 C CA . LEU A 1 257 ? -15.142 3.813 22.226 1.00 95.56 257 LEU A CA 1
ATOM 2106 C C . LEU A 1 257 ? -15.054 2.726 23.309 1.00 95.56 257 LEU A C 1
ATOM 2108 O O . LEU A 1 257 ? -14.178 2.749 24.174 1.00 95.56 257 LEU A O 1
ATOM 2112 N N . THR A 1 258 ? -15.960 1.752 23.232 1.00 94.62 258 THR A N 1
ATOM 2113 C CA . THR A 1 258 ? -16.061 0.624 24.172 1.00 94.62 258 THR A CA 1
ATOM 2114 C C . THR A 1 258 ? -16.177 -0.695 23.397 1.00 94.62 258 THR A C 1
ATOM 2116 O O . THR A 1 258 ? -17.275 -1.234 23.217 1.00 94.62 258 THR A O 1
ATOM 2119 N N . PRO A 1 259 ? -15.053 -1.213 22.871 1.00 95.44 259 PRO A N 1
ATOM 2120 C CA . PRO A 1 259 ? -15.062 -2.416 22.055 1.00 95.44 259 PRO A CA 1
ATOM 2121 C C . PRO A 1 259 ? -15.375 -3.645 22.918 1.00 95.44 259 PRO A C 1
ATOM 2123 O O . PRO A 1 259 ? -14.945 -3.749 24.065 1.00 95.44 259 PRO A O 1
ATOM 2126 N N . GLN A 1 260 ? -16.131 -4.593 22.359 1.00 95.50 260 GLN A N 1
ATOM 2127 C CA . GLN A 1 260 ? -16.360 -5.902 22.985 1.00 95.50 260 GLN A CA 1
ATOM 2128 C C . GLN A 1 260 ? -15.360 -6.935 22.479 1.00 95.50 260 GLN A C 1
ATOM 2130 O O . GLN A 1 260 ? -14.935 -7.812 23.231 1.00 95.50 260 GLN A O 1
ATOM 2135 N N . ARG A 1 261 ? -15.009 -6.841 21.193 1.00 95.12 261 ARG A N 1
ATOM 2136 C CA . ARG A 1 261 ? -14.025 -7.701 20.556 1.00 95.12 261 ARG A CA 1
ATOM 2137 C C . ARG A 1 261 ? -13.206 -6.919 19.544 1.00 95.12 261 ARG A C 1
ATOM 2139 O O . ARG A 1 261 ? -13.778 -6.226 18.699 1.00 95.12 261 ARG A O 1
ATOM 2146 N N . ILE A 1 262 ? -11.894 -7.103 19.593 1.00 95.06 262 ILE A N 1
ATOM 2147 C CA . ILE A 1 262 ? -10.971 -6.600 18.580 1.00 95.06 262 ILE A CA 1
ATOM 2148 C C . ILE A 1 262 ? -10.231 -7.792 17.988 1.00 95.06 262 ILE A C 1
ATOM 2150 O O . ILE A 1 262 ? -9.718 -8.640 18.713 1.00 95.06 262 ILE A O 1
ATOM 2154 N N . THR A 1 263 ? -10.244 -7.880 16.662 1.00 93.94 263 THR A N 1
ATOM 2155 C CA . THR A 1 263 ? -9.425 -8.832 15.918 1.00 93.94 263 THR A CA 1
ATOM 2156 C C . THR A 1 263 ? -8.134 -8.140 15.525 1.00 93.94 263 THR A C 1
ATOM 2158 O O . THR A 1 263 ? -8.219 -7.065 14.945 1.00 93.94 263 THR A O 1
ATOM 2161 N N . ILE A 1 264 ? -6.987 -8.721 15.835 1.00 90.81 264 ILE A N 1
ATOM 2162 C CA . ILE A 1 264 ? -5.671 -8.157 15.526 1.00 90.81 264 ILE A CA 1
ATOM 2163 C C . ILE A 1 264 ? -4.810 -9.175 14.788 1.00 90.81 264 ILE A C 1
ATOM 2165 O O . ILE A 1 264 ? -5.133 -10.376 14.755 1.00 90.81 264 ILE A O 1
ATOM 2169 N N . ASP A 1 265 ? -3.691 -8.701 14.262 1.00 82.06 265 ASP A N 1
ATOM 2170 C CA . ASP A 1 265 ? -2.630 -9.580 13.806 1.00 82.06 265 ASP A CA 1
ATOM 2171 C C . ASP A 1 265 ? -1.872 -10.153 15.008 1.00 82.06 265 ASP A C 1
ATOM 2173 O O . ASP A 1 265 ? -2.111 -9.814 16.168 1.00 82.06 265 ASP A O 1
ATOM 2177 N N . HIS A 1 266 ? -1.020 -11.145 14.774 1.00 72.50 266 HIS A N 1
ATOM 2178 C CA . HIS A 1 266 ? -0.281 -11.793 15.857 1.00 72.50 266 HIS A CA 1
ATOM 2179 C C . HIS A 1 266 ? 0.930 -10.931 16.272 1.00 72.50 266 HIS A C 1
ATOM 2181 O O . HIS A 1 266 ? 2.078 -11.318 16.035 1.00 72.50 266 HIS A O 1
ATOM 2187 N N . ASP A 1 267 ? 0.671 -9.771 16.882 1.00 78.75 267 ASP A N 1
ATOM 2188 C CA . ASP A 1 267 ? 1.691 -8.868 17.422 1.00 78.75 267 ASP A CA 1
ATOM 2189 C C . ASP A 1 267 ? 1.514 -8.616 18.931 1.00 78.75 267 ASP A C 1
ATOM 2191 O O . ASP A 1 267 ? 0.454 -8.230 19.428 1.00 78.75 267 ASP A O 1
ATOM 2195 N N . PHE A 1 268 ? 2.615 -8.780 19.666 1.00 81.94 268 PHE A N 1
ATOM 2196 C CA . PHE A 1 268 ? 2.698 -8.502 21.095 1.00 81.94 268 PHE A CA 1
ATOM 2197 C C . PHE A 1 268 ? 2.451 -7.025 21.426 1.00 81.94 268 PHE A C 1
ATOM 2199 O O . PHE A 1 268 ? 1.978 -6.721 22.525 1.00 81.94 268 PHE A O 1
ATOM 2206 N N . ALA A 1 269 ? 2.795 -6.091 20.532 1.00 86.38 269 ALA A N 1
ATOM 2207 C CA . ALA A 1 269 ? 2.580 -4.668 20.789 1.00 86.38 269 ALA A CA 1
ATOM 2208 C C . ALA A 1 269 ? 1.081 -4.328 20.857 1.00 86.38 269 ALA A C 1
ATOM 2210 O O . ALA A 1 269 ? 0.656 -3.626 21.783 1.00 86.38 269 ALA A O 1
ATOM 2211 N N . GLU A 1 270 ? 0.284 -4.879 19.936 1.00 88.88 270 GLU A N 1
ATOM 2212 C CA . GLU A 1 270 ? -1.174 -4.745 19.921 1.00 88.88 270 GLU A CA 1
ATOM 2213 C C . GLU A 1 270 ? -1.816 -5.403 21.147 1.00 88.88 270 GLU A C 1
ATOM 2215 O O . GLU A 1 270 ? -2.606 -4.754 21.837 1.00 88.88 270 GLU A O 1
ATOM 2220 N N . ASP A 1 271 ? -1.421 -6.634 21.490 1.00 88.75 271 ASP A N 1
ATOM 2221 C CA . ASP A 1 271 ? -1.934 -7.344 22.671 1.00 88.75 271 ASP A CA 1
ATOM 2222 C C . ASP A 1 271 ? -1.711 -6.558 23.970 1.00 88.75 271 ASP A C 1
ATOM 2224 O O . ASP A 1 271 ? -2.627 -6.383 24.785 1.00 88.75 271 ASP A O 1
ATOM 2228 N N . ASN A 1 272 ? -0.493 -6.042 24.159 1.00 89.56 272 ASN A N 1
ATOM 2229 C CA . ASN A 1 272 ? -0.140 -5.256 25.337 1.00 89.56 272 ASN A CA 1
ATOM 2230 C C . ASN A 1 272 ? -0.943 -3.952 25.397 1.00 89.56 272 ASN A C 1
ATOM 2232 O O . ASN A 1 272 ? -1.434 -3.570 26.464 1.00 89.56 272 ASN A O 1
ATOM 2236 N N . ALA A 1 273 ? -1.109 -3.272 24.260 1.00 93.19 273 ALA A N 1
ATOM 2237 C CA . ALA A 1 273 ? -1.872 -2.034 24.193 1.00 93.19 273 ALA A CA 1
ATOM 2238 C C . ALA A 1 273 ? -3.364 -2.259 24.480 1.00 93.19 273 ALA A C 1
ATOM 2240 O O . ALA A 1 273 ? -3.956 -1.526 25.277 1.00 93.19 273 ALA A O 1
ATOM 2241 N N . LEU A 1 274 ? -3.959 -3.305 23.901 1.00 93.25 274 LEU A N 1
ATOM 2242 C CA . LEU A 1 274 ? -5.354 -3.675 24.130 1.00 93.25 274 LEU A CA 1
ATOM 2243 C C . LEU A 1 274 ? -5.614 -4.059 25.584 1.00 93.25 274 LEU A C 1
ATOM 2245 O O . LEU A 1 274 ? -6.552 -3.543 26.188 1.00 93.25 274 LEU A O 1
ATOM 2249 N N . THR A 1 275 ? -4.754 -4.898 26.166 1.00 92.00 275 THR A N 1
ATOM 2250 C CA . THR A 1 275 ? -4.864 -5.312 27.574 1.00 92.00 275 THR A CA 1
ATOM 2251 C C . THR A 1 275 ? -4.755 -4.113 28.517 1.00 92.00 275 THR A C 1
ATOM 2253 O O . THR A 1 275 ? -5.434 -4.060 29.541 1.00 92.00 275 THR A O 1
ATOM 2256 N N . THR A 1 276 ? -3.934 -3.125 28.153 1.00 94.75 276 THR A N 1
ATOM 2257 C CA . THR A 1 276 ? -3.748 -1.897 28.934 1.00 94.75 276 THR A CA 1
ATOM 2258 C C . THR A 1 276 ? -4.980 -0.992 28.894 1.00 94.75 276 THR A C 1
ATOM 2260 O O . THR A 1 276 ? -5.407 -0.504 29.938 1.00 94.75 276 THR A O 1
ATOM 2263 N N . VAL A 1 277 ? -5.552 -0.743 27.711 1.00 96.12 277 VAL A N 1
ATOM 2264 C CA . VAL A 1 277 ? -6.629 0.254 27.542 1.00 96.12 277 VAL A CA 1
ATOM 2265 C C . VAL A 1 277 ? -8.023 -0.341 27.749 1.00 96.12 277 VAL A C 1
ATOM 2267 O O . VAL A 1 277 ? -8.889 0.297 28.350 1.00 96.12 277 VAL A O 1
ATOM 2270 N N . TRP A 1 278 ? -8.250 -1.571 27.290 1.00 95.75 278 TRP A N 1
ATOM 2271 C CA . TRP A 1 278 ? -9.533 -2.264 27.383 1.00 95.75 278 TRP A CA 1
ATOM 2272 C C . TRP A 1 278 ? -9.360 -3.694 27.921 1.00 95.75 278 TRP A C 1
ATOM 2274 O O . TRP A 1 278 ? -9.600 -4.656 27.192 1.00 95.75 278 TRP A O 1
ATOM 2284 N N . PRO A 1 279 ? -9.040 -3.874 29.216 1.00 93.31 279 PRO A N 1
ATOM 2285 C CA . PRO A 1 279 ? -8.812 -5.200 29.807 1.00 93.31 279 PRO A CA 1
ATOM 2286 C C . PRO A 1 279 ? -10.032 -6.139 29.759 1.00 93.31 279 PRO A C 1
ATOM 2288 O O . PRO A 1 279 ? -9.891 -7.345 29.931 1.00 93.31 279 PRO A O 1
ATOM 2291 N N . GLY A 1 280 ? -11.241 -5.604 29.547 1.00 91.06 280 GLY A N 1
ATOM 2292 C CA . GLY A 1 280 ? -12.469 -6.389 29.364 1.00 91.06 280 GLY A CA 1
ATOM 2293 C C . GLY A 1 280 ? -12.812 -6.716 27.904 1.00 91.06 280 GLY A C 1
ATOM 2294 O O . GLY A 1 280 ? -13.816 -7.384 27.657 1.00 91.06 280 GLY A O 1
ATOM 2295 N N . CYS A 1 281 ? -12.033 -6.226 26.937 1.00 93.94 281 CYS A N 1
ATOM 2296 C CA . CYS A 1 281 ? -12.231 -6.521 25.523 1.00 93.94 281 CYS A CA 1
ATOM 2297 C C . CYS A 1 281 ? -11.684 -7.915 25.198 1.00 93.94 281 CYS A 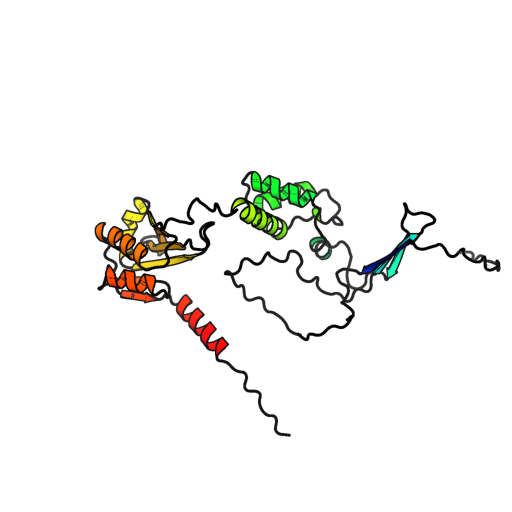C 1
ATOM 2299 O O . CYS A 1 281 ? -10.604 -8.295 25.642 1.00 93.94 281 CYS A O 1
ATOM 2301 N N . THR A 1 282 ? -12.423 -8.689 24.404 1.00 94.50 282 THR A N 1
ATOM 2302 C CA . THR A 1 282 ? -11.918 -9.965 23.890 1.00 94.50 282 THR A CA 1
ATOM 2303 C C . THR A 1 282 ? -10.983 -9.712 22.711 1.00 94.50 282 THR A C 1
ATOM 2305 O O . THR A 1 282 ? -11.439 -9.270 21.655 1.00 94.50 282 THR A O 1
ATOM 2308 N N . THR A 1 283 ? -9.706 -10.053 22.850 1.00 91.56 283 THR A N 1
ATOM 2309 C CA . THR A 1 283 ? -8.777 -10.069 21.715 1.00 91.56 283 THR A CA 1
ATOM 2310 C C . THR A 1 283 ? -8.917 -11.375 20.936 1.00 91.56 283 THR A C 1
ATOM 2312 O O . THR A 1 283 ? -8.977 -12.461 21.514 1.00 91.56 283 THR A O 1
ATOM 2315 N N . GLN A 1 284 ? -9.009 -11.276 19.613 1.00 90.62 284 GLN A N 1
ATOM 2316 C CA . GLN A 1 284 ? -9.018 -12.413 18.700 1.00 90.62 284 GLN A CA 1
ATOM 2317 C C . GLN A 1 284 ? -7.878 -12.248 17.693 1.00 90.62 284 GLN A C 1
ATOM 2319 O O . GLN A 1 284 ? -7.726 -11.182 17.116 1.00 90.62 284 GLN A O 1
ATOM 2324 N N . HIS A 1 285 ? -7.114 -13.300 17.417 1.00 87.25 285 HIS A N 1
ATOM 2325 C CA . HIS A 1 285 ? -6.123 -13.243 16.340 1.00 87.25 285 HIS A CA 1
ATOM 2326 C C . HIS A 1 285 ? -6.760 -13.590 14.997 1.00 87.25 285 HIS A C 1
ATOM 2328 O O . HIS A 1 285 ? -7.621 -14.478 14.906 1.00 87.25 285 HIS A O 1
ATOM 2334 N N . TYR A 1 286 ? -6.338 -12.895 13.946 1.00 84.62 286 TYR A N 1
ATOM 2335 C CA . TYR A 1 286 ? -6.841 -13.131 12.604 1.00 84.62 286 TYR A CA 1
ATOM 2336 C C . TYR A 1 286 ? -6.485 -14.544 12.113 1.00 84.62 286 TYR A C 1
ATOM 2338 O O . TYR A 1 286 ? -5.326 -14.966 12.097 1.00 84.62 286 TYR A O 1
ATOM 2346 N N . VAL A 1 287 ? -7.508 -15.298 11.694 1.00 83.94 287 VAL A N 1
ATOM 2347 C CA . VAL A 1 287 ? -7.390 -16.735 11.378 1.00 83.94 287 VAL A CA 1
ATOM 2348 C C . VAL A 1 287 ? -6.389 -16.996 10.255 1.00 83.94 287 VAL A C 1
ATOM 2350 O O . VAL A 1 287 ? -5.666 -17.989 10.307 1.00 83.94 287 VAL A O 1
ATOM 2353 N N . TRP A 1 288 ? -6.316 -16.112 9.259 1.00 82.12 288 TRP A N 1
ATOM 2354 C CA . TRP A 1 288 ? -5.383 -16.275 8.146 1.00 82.12 288 TRP A CA 1
ATOM 2355 C C . TRP A 1 288 ? -3.924 -16.191 8.605 1.00 82.12 288 TRP A C 1
ATOM 2357 O O . TRP A 1 288 ? -3.123 -17.036 8.212 1.00 82.12 288 TRP A O 1
ATOM 2367 N N . HIS A 1 289 ? -3.586 -15.247 9.491 1.00 78.19 289 HIS A N 1
ATOM 2368 C CA . HIS A 1 289 ? -2.230 -15.139 10.037 1.00 78.19 289 HIS A CA 1
ATOM 2369 C C . HIS A 1 289 ? -1.868 -16.372 10.867 1.00 78.19 289 HIS A C 1
ATOM 2371 O O . HIS A 1 289 ? -0.774 -16.917 10.713 1.00 78.19 289 HIS A O 1
ATOM 2377 N N . VAL A 1 290 ? -2.811 -16.893 11.661 1.00 82.12 290 VAL A N 1
ATOM 2378 C CA . VAL A 1 290 ? -2.623 -18.153 12.400 1.00 82.12 290 VAL A CA 1
ATOM 2379 C C . VAL A 1 290 ? -2.376 -19.324 11.441 1.00 82.12 290 VAL A C 1
ATOM 2381 O O . VAL A 1 290 ? -1.436 -20.096 11.635 1.00 82.12 290 VAL A O 1
ATOM 2384 N N . GLN A 1 291 ? -3.175 -19.443 10.376 1.00 81.81 291 GLN A N 1
ATOM 2385 C CA . GLN A 1 291 ? -3.004 -20.482 9.358 1.00 81.81 291 GLN A CA 1
ATOM 2386 C C . GLN A 1 291 ? -1.658 -20.357 8.632 1.00 81.81 291 GLN A C 1
ATOM 2388 O O . GLN A 1 291 ? -0.954 -21.358 8.490 1.00 81.81 291 GLN A O 1
ATOM 2393 N N . ARG A 1 292 ? -1.256 -19.146 8.223 1.00 79.56 292 ARG A N 1
ATOM 2394 C CA . ARG A 1 292 ? 0.049 -18.878 7.591 1.00 79.56 292 ARG A CA 1
ATOM 2395 C C . ARG A 1 292 ? 1.196 -19.285 8.516 1.00 79.56 292 ARG A C 1
ATOM 2397 O O . ARG A 1 292 ? 2.075 -20.034 8.091 1.00 79.56 292 ARG A O 1
ATOM 2404 N N . ALA A 1 293 ? 1.148 -18.892 9.790 1.00 79.81 293 ALA A N 1
ATOM 2405 C CA . ALA A 1 293 ? 2.156 -19.257 10.786 1.00 79.81 293 ALA A CA 1
ATOM 2406 C C . ALA A 1 293 ? 2.250 -20.778 11.004 1.00 79.81 293 ALA A C 1
ATOM 2408 O O . ALA A 1 293 ? 3.349 -21.326 11.137 1.00 79.81 293 ALA A O 1
ATOM 2409 N N . TRP A 1 294 ? 1.113 -21.481 11.001 1.00 83.88 294 TRP A N 1
ATOM 2410 C CA . TRP A 1 294 ? 1.074 -22.943 11.069 1.00 83.88 294 TRP A CA 1
ATOM 2411 C C . TRP A 1 294 ? 1.711 -23.589 9.842 1.00 83.88 294 TRP A C 1
ATOM 2413 O O . TRP A 1 294 ? 2.553 -24.472 9.990 1.00 83.88 294 TRP A O 1
ATOM 2423 N N . MET A 1 295 ? 1.359 -23.137 8.637 1.00 85.06 295 MET A N 1
ATOM 2424 C CA . MET A 1 295 ? 1.920 -23.682 7.398 1.00 85.06 295 MET A CA 1
ATOM 2425 C C . MET A 1 295 ? 3.441 -23.520 7.339 1.00 85.06 295 MET A C 1
ATOM 2427 O O . MET A 1 295 ? 4.137 -24.476 6.998 1.00 85.06 295 MET A O 1
ATOM 2431 N N . ILE A 1 296 ? 3.964 -22.348 7.716 1.00 80.56 296 ILE A N 1
ATOM 2432 C CA . ILE A 1 296 ? 5.412 -22.090 7.779 1.00 80.56 296 ILE A CA 1
ATOM 2433 C C . ILE A 1 296 ? 6.086 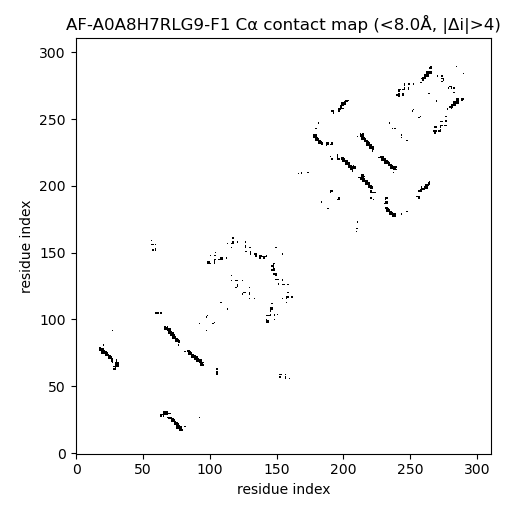-23.053 8.768 1.00 80.56 296 ILE A C 1
ATOM 2435 O O . ILE A 1 296 ? 7.083 -23.692 8.433 1.00 80.56 296 ILE A O 1
ATOM 2439 N N . ASN A 1 297 ? 5.513 -23.214 9.965 1.00 83.06 297 ASN A N 1
ATOM 2440 C CA . ASN A 1 297 ? 6.048 -24.111 10.993 1.00 83.06 297 ASN A CA 1
ATOM 2441 C C . ASN A 1 297 ? 5.998 -25.594 10.610 1.00 83.06 297 ASN A C 1
ATOM 2443 O O . ASN A 1 297 ? 6.875 -26.357 11.007 1.00 83.06 297 ASN A O 1
ATOM 2447 N N . ILE A 1 298 ? 4.963 -26.025 9.887 1.00 85.50 298 ILE A N 1
ATOM 2448 C CA . ILE A 1 298 ? 4.865 -27.404 9.402 1.00 85.50 298 ILE A CA 1
ATOM 2449 C C . ILE A 1 298 ? 5.944 -27.636 8.345 1.00 85.50 298 ILE A C 1
ATOM 2451 O O . ILE A 1 298 ? 6.721 -28.578 8.476 1.00 85.50 298 ILE A O 1
ATOM 2455 N N . LYS A 1 299 ? 6.053 -26.749 7.346 1.00 81.69 299 LYS A N 1
ATOM 2456 C CA . LYS A 1 299 ? 7.058 -26.857 6.276 1.00 81.69 299 LYS A CA 1
ATOM 2457 C C . LYS A 1 299 ? 8.485 -26.931 6.820 1.00 81.69 299 LYS A C 1
ATOM 2459 O O . LYS A 1 299 ? 9.252 -27.767 6.361 1.00 81.69 299 LYS A O 1
ATOM 2464 N N . SER A 1 300 ? 8.830 -26.122 7.823 1.00 78.88 300 SER A N 1
ATOM 2465 C CA . SER A 1 300 ? 10.186 -26.116 8.394 1.00 78.88 300 SER A CA 1
ATOM 2466 C C . SER A 1 300 ? 10.540 -27.376 9.194 1.00 78.88 300 SER A C 1
ATOM 2468 O O . SER A 1 300 ? 11.717 -27.635 9.434 1.00 78.88 300 SER A O 1
ATOM 2470 N N . LYS A 1 301 ? 9.542 -28.165 9.613 1.00 79.69 301 LYS A N 1
ATOM 2471 C CA . LYS A 1 301 ? 9.720 -29.362 10.454 1.00 79.69 301 LYS A CA 1
ATOM 2472 C C . LYS A 1 301 ? 9.533 -30.678 9.703 1.00 79.69 301 LYS A C 1
ATOM 2474 O O . LYS A 1 301 ? 9.860 -31.732 10.248 1.00 79.69 301 LYS A O 1
ATOM 2479 N N . VAL A 1 302 ? 9.021 -30.647 8.473 1.00 75.19 302 VAL A N 1
ATOM 2480 C CA . VAL A 1 302 ? 8.949 -31.835 7.618 1.00 75.19 302 VAL A CA 1
ATOM 2481 C C . VAL A 1 302 ? 10.342 -32.109 7.054 1.00 75.19 302 VAL A C 1
ATOM 2483 O O . VAL A 1 302 ? 10.788 -31.466 6.110 1.00 75.19 302 VAL A O 1
ATOM 2486 N N . VAL A 1 303 ? 11.032 -33.089 7.635 1.00 60.84 303 VAL A N 1
ATOM 2487 C CA . VAL A 1 303 ? 12.241 -33.681 7.053 1.00 60.84 303 VAL A CA 1
ATOM 2488 C C . VAL A 1 303 ? 11.811 -34.919 6.276 1.00 60.84 303 VAL A C 1
ATOM 2490 O O . VAL A 1 303 ? 11.194 -35.821 6.845 1.00 60.84 303 VAL A O 1
ATOM 2493 N N . ALA A 1 304 ? 12.120 -34.972 4.979 1.00 58.50 304 ALA A N 1
ATOM 2494 C CA . ALA A 1 304 ? 11.882 -36.165 4.178 1.00 58.50 304 ALA A CA 1
ATOM 2495 C C . ALA A 1 304 ? 12.653 -37.343 4.792 1.00 58.50 304 ALA A C 1
ATOM 2497 O O . ALA A 1 304 ? 13.882 -37.320 4.882 1.00 58.50 304 ALA A O 1
ATOM 2498 N N . SER A 1 305 ? 11.939 -38.379 5.235 1.00 48.88 305 SER A N 1
ATOM 2499 C CA . SER A 1 305 ? 12.582 -39.622 5.642 1.00 48.88 305 SER A CA 1
ATOM 2500 C C . SER A 1 305 ? 13.195 -40.256 4.398 1.00 48.88 305 SER A C 1
ATOM 2502 O O . SER A 1 305 ? 12.474 -40.808 3.565 1.00 48.88 305 SER A O 1
ATOM 2504 N N . VAL A 1 306 ? 14.518 -40.177 4.255 1.00 48.97 306 VAL A N 1
ATOM 2505 C CA . VAL A 1 306 ? 15.240 -40.971 3.259 1.00 48.97 306 VAL A CA 1
ATOM 2506 C C . VAL A 1 306 ? 15.054 -42.432 3.655 1.00 48.97 306 VAL A C 1
ATOM 2508 O O . VAL A 1 306 ? 15.675 -42.924 4.600 1.00 48.97 306 VAL A O 1
ATOM 2511 N N . GLY A 1 307 ? 14.132 -43.112 2.976 1.00 45.72 307 GLY A N 1
ATOM 2512 C CA . GLY A 1 307 ? 13.938 -44.543 3.124 1.00 45.72 307 GLY A CA 1
ATOM 2513 C C . GLY A 1 307 ? 15.244 -45.241 2.773 1.00 45.72 307 GLY A C 1
ATOM 2514 O O . GLY A 1 307 ? 15.696 -45.176 1.634 1.00 45.72 307 GLY A O 1
ATOM 2515 N N . ARG A 1 308 ? 15.870 -45.892 3.758 1.00 44.69 308 ARG A N 1
ATOM 2516 C CA . ARG A 1 308 ? 16.946 -46.847 3.493 1.00 44.69 308 ARG A CA 1
ATOM 2517 C C . ARG A 1 308 ? 16.338 -47.995 2.698 1.00 44.69 308 ARG A C 1
ATOM 2519 O O . ARG A 1 308 ? 15.695 -48.870 3.270 1.00 44.69 308 ARG A O 1
ATOM 2526 N N . THR A 1 309 ? 16.541 -47.990 1.389 1.00 47.12 309 THR A N 1
ATOM 2527 C CA . THR A 1 309 ? 16.466 -49.201 0.582 1.00 47.12 309 THR A CA 1
ATOM 2528 C C . THR A 1 309 ? 17.599 -50.112 1.040 1.00 47.12 309 THR A C 1
ATOM 2530 O O . THR A 1 309 ? 18.768 -49.899 0.727 1.00 47.12 309 THR A O 1
ATOM 2533 N N . THR A 1 310 ? 17.260 -51.095 1.870 1.00 47.34 310 THR A N 1
ATOM 2534 C CA . THR A 1 310 ? 18.136 -52.228 2.168 1.00 47.34 310 THR A CA 1
ATOM 2535 C C . THR A 1 310 ? 18.267 -53.058 0.896 1.00 47.34 310 THR A C 1
ATOM 2537 O O . THR A 1 310 ? 17.296 -53.697 0.485 1.00 47.34 310 THR A O 1
ATOM 2540 N N . GLY A 1 311 ? 19.432 -52.971 0.253 1.00 42.97 311 GLY A N 1
ATOM 2541 C CA . GLY A 1 311 ? 19.922 -53.996 -0.668 1.00 42.97 311 GLY A CA 1
ATOM 2542 C C . GLY A 1 311 ? 20.493 -55.186 0.089 1.00 42.97 311 GLY A C 1
ATOM 2543 O O . GLY A 1 311 ? 20.870 -54.997 1.271 1.00 42.97 311 GLY A O 1
#

Organism: NCBI:txid1195481